Protein AF-A0A1V5VV85-F1 (afdb_monomer_lite)

pLDDT: mean 88.29, std 8.54, range [41.28, 98.31]

Structure (mmCIF, N/CA/C/O backbone):
data_AF-A0A1V5VV85-F1
#
_entry.id   AF-A0A1V5VV85-F1
#
loop_
_atom_site.group_PDB
_atom_site.id
_atom_site.type_symbol
_atom_site.label_atom_id
_atom_site.label_alt_id
_atom_site.label_comp_id
_atom_site.label_asym_id
_atom_site.label_entity_id
_atom_site.label_seq_id
_atom_site.pdbx_PDB_ins_code
_atom_site.Cartn_x
_atom_site.Cartn_y
_atom_site.Cartn_z
_atom_site.occupancy
_atom_site.B_iso_or_equiv
_atom_site.auth_seq_id
_atom_site.auth_comp_id
_atom_site.auth_asym_id
_atom_site.auth_atom_id
_atom_site.pdbx_PDB_model_num
ATOM 1 N N . MET A 1 1 ? 8.837 9.148 21.921 1.00 41.28 1 MET A N 1
ATOM 2 C CA . MET A 1 1 ? 9.766 8.138 21.360 1.00 41.28 1 MET A CA 1
ATOM 3 C C . MET A 1 1 ? 9.184 7.411 20.143 1.00 41.28 1 MET A C 1
ATOM 5 O O . MET A 1 1 ? 9.969 7.043 19.283 1.00 41.28 1 MET A O 1
ATOM 9 N N . GLU A 1 2 ? 7.859 7.228 20.025 1.00 45.25 2 GLU A N 1
ATOM 10 C CA . GLU A 1 2 ? 7.227 6.613 18.836 1.00 45.25 2 GLU A CA 1
ATOM 11 C C . GLU A 1 2 ? 7.147 7.551 17.614 1.00 45.25 2 GLU A C 1
ATOM 13 O O . GLU A 1 2 ? 7.493 7.106 16.524 1.00 45.25 2 GLU A O 1
ATOM 18 N N . ASN A 1 3 ? 6.856 8.851 17.789 1.00 48.62 3 ASN A N 1
ATOM 19 C CA . ASN A 1 3 ? 6.842 9.822 16.673 1.00 48.62 3 ASN A CA 1
ATOM 20 C C . ASN A 1 3 ? 8.185 9.912 15.922 1.00 48.62 3 ASN A C 1
ATOM 22 O O . ASN A 1 3 ? 8.204 9.897 14.701 1.00 48.62 3 ASN A O 1
ATOM 26 N N . ILE A 1 4 ? 9.317 9.852 16.638 1.00 53.12 4 ILE A N 1
ATOM 27 C CA . ILE A 1 4 ? 10.668 9.889 16.041 1.00 53.12 4 ILE A CA 1
ATOM 28 C C . ILE A 1 4 ? 10.897 8.718 15.064 1.00 53.12 4 ILE A C 1
ATOM 30 O O . ILE A 1 4 ? 11.650 8.845 14.105 1.00 53.12 4 ILE A O 1
ATOM 34 N N . LYS A 1 5 ? 10.258 7.559 15.282 1.00 59.97 5 LYS A N 1
ATOM 35 C CA . LYS A 1 5 ? 10.429 6.384 14.410 1.00 59.97 5 LYS A CA 1
ATOM 36 C C . LYS A 1 5 ? 9.619 6.489 13.113 1.00 59.97 5 LYS A C 1
ATOM 38 O O . LYS A 1 5 ? 10.062 5.970 12.093 1.00 59.97 5 LYS A O 1
ATOM 43 N N . LEU A 1 6 ? 8.461 7.150 13.147 1.00 64.56 6 LEU A N 1
ATOM 44 C CA . LEU A 1 6 ? 7.651 7.420 11.954 1.00 64.56 6 LEU A CA 1
ATOM 45 C C . LEU A 1 6 ? 8.351 8.404 11.015 1.00 64.56 6 LEU A C 1
ATOM 47 O O . LEU A 1 6 ? 8.398 8.154 9.811 1.00 64.56 6 LEU A O 1
ATOM 51 N N . ASP A 1 7 ? 8.945 9.456 11.581 1.00 74.06 7 ASP A N 1
ATOM 52 C CA . ASP A 1 7 ? 9.677 10.472 10.821 1.00 74.06 7 ASP A CA 1
ATOM 53 C C . ASP A 1 7 ? 10.847 9.843 10.048 1.00 74.06 7 ASP A C 1
ATOM 55 O O . ASP A 1 7 ? 11.009 10.084 8.853 1.00 74.06 7 ASP A O 1
ATOM 59 N N . ILE A 1 8 ? 11.589 8.932 10.691 1.00 82.00 8 ILE A N 1
ATOM 60 C CA . ILE A 1 8 ? 12.678 8.171 10.056 1.00 82.00 8 ILE A CA 1
ATOM 61 C C . ILE A 1 8 ? 12.155 7.294 8.911 1.00 82.00 8 ILE A C 1
ATOM 63 O O . ILE A 1 8 ? 12.770 7.233 7.846 1.00 82.00 8 ILE A O 1
ATOM 67 N N . LEU A 1 9 ? 11.029 6.596 9.100 1.00 83.50 9 LEU A N 1
ATOM 68 C CA . LEU A 1 9 ? 10.473 5.737 8.052 1.00 83.50 9 LEU A CA 1
ATOM 69 C C . LEU A 1 9 ? 10.053 6.555 6.824 1.00 83.50 9 LEU A C 1
ATOM 71 O O . LEU A 1 9 ? 10.303 6.142 5.690 1.00 83.50 9 LEU A O 1
ATOM 75 N N . GLN A 1 10 ? 9.435 7.714 7.050 1.00 82.69 10 GLN A N 1
ATOM 76 C CA . GLN A 1 10 ? 9.028 8.624 5.985 1.00 82.69 10 GLN A CA 1
ATOM 77 C C . GLN A 1 10 ? 10.238 9.239 5.273 1.00 82.69 10 GLN A C 1
ATOM 79 O O . GLN A 1 10 ? 10.248 9.311 4.044 1.00 82.69 10 GLN A O 1
ATOM 84 N N . GLU A 1 11 ? 11.282 9.614 6.012 1.00 86.94 11 GLU A N 1
ATOM 85 C CA . GLU A 1 11 ? 12.541 10.103 5.448 1.00 86.94 11 GLU A CA 1
ATOM 86 C C . GLU A 1 11 ? 13.210 9.048 4.555 1.00 86.94 11 GLU A C 1
ATOM 88 O O . GLU A 1 11 ? 13.583 9.342 3.417 1.00 86.94 11 GLU A O 1
ATOM 93 N N . LEU A 1 12 ? 13.314 7.802 5.030 1.00 89.44 12 LEU A N 1
ATOM 94 C CA . LEU A 1 12 ? 13.902 6.694 4.272 1.00 89.44 12 LEU A CA 1
ATOM 95 C C . LEU A 1 12 ? 13.115 6.379 2.997 1.00 89.44 12 LEU A C 1
ATOM 97 O O . LEU A 1 12 ? 13.710 6.080 1.960 1.00 89.44 12 LEU A O 1
ATOM 101 N N . GLU A 1 13 ? 11.788 6.460 3.060 1.00 86.25 13 GLU A N 1
ATOM 102 C CA . GLU A 1 13 ? 10.932 6.256 1.895 1.00 86.25 13 GLU A CA 1
ATOM 103 C C . GLU A 1 13 ? 11.079 7.384 0.871 1.00 86.25 13 GLU A C 1
ATOM 105 O O . GLU A 1 13 ? 11.288 7.120 -0.313 1.00 86.25 13 GLU A O 1
ATOM 110 N N . ASN A 1 14 ? 11.051 8.639 1.326 1.00 87.69 14 ASN A N 1
ATOM 111 C CA . ASN A 1 14 ? 11.263 9.801 0.466 1.00 87.69 14 ASN A CA 1
ATOM 112 C C . ASN A 1 14 ? 12.647 9.757 -0.186 1.00 87.69 14 ASN A C 1
ATOM 114 O O . ASN A 1 14 ? 12.778 10.016 -1.382 1.00 87.69 14 ASN A O 1
ATOM 118 N N . ARG A 1 15 ? 13.681 9.368 0.571 1.00 91.31 15 ARG A N 1
ATOM 119 C CA . ARG A 1 15 ? 15.024 9.140 0.033 1.00 91.31 15 ARG A CA 1
ATOM 120 C C . ARG A 1 15 ? 15.005 8.076 -1.060 1.00 91.31 15 ARG A C 1
ATOM 122 O O . ARG A 1 15 ? 15.546 8.316 -2.136 1.00 91.31 15 ARG A O 1
ATOM 129 N N . TYR A 1 16 ? 14.367 6.934 -0.809 1.00 90.56 16 TYR A N 1
ATOM 130 C CA . TYR A 1 16 ? 14.249 5.862 -1.795 1.00 90.56 16 TYR A CA 1
ATOM 131 C C . TYR A 1 16 ? 13.565 6.343 -3.087 1.00 90.56 16 TYR A C 1
ATOM 133 O O . TYR A 1 16 ? 14.095 6.119 -4.178 1.00 90.56 16 TYR A O 1
ATOM 141 N N . TYR A 1 17 ? 12.437 7.053 -2.985 1.00 86.81 17 TYR A N 1
ATOM 142 C CA . TYR A 1 17 ? 11.745 7.592 -4.159 1.00 86.81 17 TYR A CA 1
ATOM 143 C C . TYR A 1 17 ? 12.577 8.639 -4.904 1.00 86.81 17 TYR A C 1
ATOM 145 O O . TYR A 1 17 ? 12.656 8.590 -6.132 1.00 86.81 17 TYR A O 1
ATOM 153 N N . ASN A 1 18 ? 13.256 9.536 -4.187 1.00 87.81 18 ASN A N 1
ATOM 154 C CA . ASN A 1 18 ? 14.121 10.546 -4.795 1.00 87.81 18 ASN A CA 1
ATOM 155 C C . ASN A 1 18 ? 15.290 9.914 -5.559 1.00 87.81 18 ASN A C 1
ATOM 157 O O . ASN A 1 18 ? 15.567 10.314 -6.689 1.00 87.81 18 ASN A O 1
ATOM 161 N N . LEU A 1 19 ? 15.935 8.891 -4.991 1.00 89.88 19 LEU A N 1
ATOM 162 C CA . LEU A 1 19 ? 17.006 8.154 -5.667 1.00 89.88 19 LEU A CA 1
ATOM 163 C C . LEU A 1 19 ? 16.501 7.462 -6.935 1.00 89.88 19 LEU A C 1
ATOM 165 O O . LEU A 1 19 ? 17.128 7.575 -7.987 1.00 89.88 19 LEU A O 1
ATOM 169 N N . LYS A 1 20 ? 15.330 6.821 -6.870 1.00 88.19 20 LYS A N 1
ATOM 170 C CA . LYS A 1 20 ? 14.688 6.186 -8.029 1.00 88.19 20 LYS A CA 1
ATOM 171 C C . LYS A 1 20 ? 14.389 7.201 -9.140 1.00 88.19 20 LYS A C 1
ATOM 173 O O . LYS A 1 20 ? 14.664 6.943 -10.312 1.00 88.19 20 LYS A O 1
ATOM 178 N N . MET A 1 21 ? 13.879 8.379 -8.777 1.00 84.75 21 MET A N 1
ATOM 179 C CA . MET A 1 21 ? 13.595 9.455 -9.730 1.00 84.75 21 MET A CA 1
ATOM 180 C C . MET A 1 21 ? 14.864 10.065 -10.327 1.00 84.75 21 MET A C 1
ATOM 182 O O . MET A 1 21 ? 14.888 10.354 -11.524 1.00 84.75 21 MET A O 1
ATOM 186 N N . ASN A 1 22 ? 15.922 10.237 -9.534 1.00 86.50 22 ASN A N 1
ATOM 187 C CA . ASN A 1 22 ? 17.213 10.723 -10.019 1.00 86.50 22 ASN A CA 1
ATOM 188 C C . ASN A 1 22 ? 17.859 9.721 -10.978 1.00 86.50 22 ASN A C 1
ATOM 190 O O . ASN A 1 22 ? 18.284 10.109 -12.063 1.00 86.50 22 ASN A O 1
ATOM 194 N N . TYR A 1 23 ? 17.840 8.434 -10.635 1.00 87.31 23 TYR A N 1
ATOM 195 C CA . TYR A 1 23 ? 18.296 7.366 -11.519 1.00 87.31 23 TYR A CA 1
ATOM 196 C C . TYR A 1 23 ? 17.567 7.397 -12.863 1.00 87.31 23 TYR A C 1
ATOM 198 O O . TYR A 1 23 ? 18.196 7.390 -13.921 1.00 87.31 23 TYR A O 1
ATOM 206 N N . TYR A 1 24 ? 16.241 7.548 -12.846 1.00 82.81 24 TYR A N 1
ATOM 207 C CA . TYR A 1 24 ? 15.490 7.713 -14.084 1.00 82.81 24 TYR A CA 1
ATOM 208 C C . TYR A 1 24 ? 15.915 8.970 -14.873 1.00 82.81 24 TYR A C 1
ATOM 210 O O . TYR A 1 24 ? 16.168 8.912 -16.079 1.00 82.81 24 TYR A O 1
ATOM 218 N N . ARG A 1 25 ? 15.991 10.125 -14.204 1.00 81.50 25 ARG A N 1
ATOM 219 C CA . ARG A 1 25 ? 16.238 11.422 -14.853 1.00 81.50 25 ARG A CA 1
ATOM 220 C C . ARG A 1 25 ? 17.637 11.559 -15.439 1.00 81.50 25 ARG A C 1
ATOM 222 O O . ARG A 1 25 ? 17.757 12.184 -16.489 1.00 81.50 25 ARG A O 1
ATOM 229 N N . PHE A 1 26 ? 18.650 11.031 -14.759 1.00 83.81 26 PHE A N 1
ATOM 230 C CA . PHE A 1 26 ? 20.053 11.284 -15.086 1.00 83.81 26 PHE A CA 1
ATOM 231 C C . PHE A 1 26 ? 20.753 10.083 -15.715 1.00 83.81 26 PHE A C 1
ATOM 233 O O . PHE A 1 26 ? 21.619 10.278 -16.555 1.00 83.81 26 PHE A O 1
ATOM 240 N N . VAL A 1 27 ? 20.349 8.855 -15.378 1.00 83.44 27 VAL A N 1
ATOM 241 C CA . VAL A 1 27 ? 20.983 7.645 -15.921 1.00 83.44 27 VAL A CA 1
ATOM 242 C C . VAL A 1 27 ? 20.183 7.124 -17.111 1.00 83.44 27 VAL A C 1
ATOM 244 O O . VAL A 1 27 ? 20.648 7.129 -18.249 1.00 83.44 27 VAL A O 1
ATOM 247 N N . ILE A 1 28 ? 18.924 6.753 -16.875 1.00 83.19 28 ILE A N 1
ATOM 248 C CA . ILE A 1 28 ? 18.070 6.113 -17.885 1.00 83.19 28 ILE A CA 1
ATOM 249 C C . ILE A 1 28 ? 17.793 7.038 -19.075 1.00 83.19 28 ILE A C 1
ATOM 251 O O . ILE A 1 28 ? 17.868 6.599 -20.221 1.00 83.19 28 ILE A O 1
ATOM 255 N N . ARG A 1 29 ? 17.510 8.324 -18.838 1.00 80.12 29 ARG A N 1
ATOM 256 C CA . ARG A 1 29 ? 17.269 9.273 -19.939 1.00 80.12 29 ARG A CA 1
ATOM 257 C C . ARG A 1 29 ? 18.505 9.550 -20.790 1.00 80.12 29 ARG A C 1
ATOM 259 O O . ARG A 1 29 ? 18.352 9.815 -21.981 1.00 80.12 29 ARG A O 1
ATOM 266 N N . GLU A 1 30 ? 19.704 9.504 -20.219 1.00 82.31 30 GLU A N 1
ATOM 267 C CA . GLU A 1 30 ? 20.937 9.633 -21.002 1.00 82.31 30 GLU A CA 1
ATOM 268 C C . GLU A 1 30 ? 21.171 8.388 -21.864 1.00 82.31 30 GLU A C 1
ATOM 270 O O . GLU A 1 30 ? 21.486 8.506 -23.052 1.00 82.31 30 GLU A O 1
ATOM 275 N N . GLU A 1 31 ? 20.894 7.194 -21.331 1.00 80.81 31 GLU A N 1
ATOM 276 C CA . GLU A 1 31 ? 20.870 5.969 -22.138 1.00 80.81 31 GLU A CA 1
ATOM 277 C C . GLU A 1 31 ? 19.840 6.059 -23.274 1.00 80.81 31 GLU A C 1
ATOM 279 O O . GLU A 1 31 ? 20.162 5.741 -24.423 1.00 80.81 31 GLU A O 1
ATOM 284 N N . ASP A 1 32 ? 18.628 6.553 -22.990 1.00 81.25 32 ASP A N 1
ATOM 285 C CA . ASP A 1 32 ? 17.591 6.764 -24.005 1.00 81.25 32 ASP A CA 1
ATOM 286 C C . ASP A 1 32 ? 18.068 7.740 -25.084 1.00 81.25 32 ASP A C 1
ATOM 288 O O . ASP A 1 32 ? 17.921 7.455 -26.272 1.00 81.25 32 ASP A O 1
ATOM 292 N N . ARG A 1 33 ? 18.711 8.856 -24.711 1.00 82.56 33 ARG A N 1
ATOM 293 C CA . ARG A 1 33 ? 19.299 9.810 -25.668 1.00 82.56 33 ARG A CA 1
ATOM 294 C C . ARG A 1 33 ? 20.352 9.150 -26.551 1.00 82.56 33 ARG A C 1
ATOM 296 O O . ARG A 1 33 ? 20.316 9.331 -27.771 1.00 82.56 33 ARG A O 1
ATOM 303 N N . ALA A 1 34 ? 21.251 8.356 -25.976 1.00 83.12 34 ALA A N 1
ATOM 304 C CA . ALA A 1 34 ? 22.272 7.635 -26.732 1.00 83.12 34 ALA A CA 1
ATOM 305 C C . ALA A 1 34 ? 21.653 6.610 -27.701 1.00 83.12 34 ALA A C 1
ATOM 307 O O . ALA A 1 34 ? 22.112 6.463 -28.840 1.00 83.12 34 ALA A O 1
ATOM 308 N N . VAL A 1 35 ? 20.586 5.919 -27.287 1.00 82.06 35 VAL A N 1
ATOM 309 C CA . VAL A 1 35 ? 19.825 5.004 -28.152 1.00 82.06 35 VAL A CA 1
ATOM 310 C C . VAL A 1 35 ? 19.128 5.773 -29.272 1.00 82.06 35 VAL A C 1
ATOM 312 O O . VAL A 1 35 ? 19.263 5.387 -30.432 1.00 82.06 35 VAL A O 1
ATOM 315 N N . ILE A 1 36 ? 18.456 6.886 -28.969 1.00 81.69 36 ILE A N 1
ATOM 316 C CA . ILE A 1 36 ? 17.799 7.749 -29.963 1.00 81.69 36 ILE A CA 1
ATOM 317 C C . ILE A 1 36 ? 18.813 8.226 -31.005 1.00 81.69 36 ILE A C 1
ATOM 319 O O . ILE A 1 36 ? 18.558 8.099 -32.200 1.00 81.69 36 ILE A O 1
ATOM 323 N N . GLN A 1 37 ? 19.993 8.691 -30.587 1.00 84.12 37 GLN A N 1
ATOM 324 C CA . GLN A 1 37 ? 21.053 9.113 -31.508 1.00 84.12 37 GLN A CA 1
ATOM 325 C C . GLN A 1 37 ? 21.515 7.985 -32.440 1.00 84.12 37 GLN A C 1
ATOM 327 O O . GLN A 1 37 ? 21.840 8.243 -33.599 1.00 84.12 37 GLN A O 1
ATOM 332 N N . LYS A 1 38 ? 21.543 6.730 -31.970 1.00 83.00 38 LYS A N 1
ATOM 333 C CA . LYS A 1 38 ? 21.846 5.563 -32.817 1.00 83.00 38 LYS A CA 1
ATOM 334 C C . LYS A 1 38 ? 20.690 5.239 -33.766 1.00 83.00 38 LYS A C 1
ATOM 336 O O . LYS A 1 38 ? 20.933 4.950 -34.933 1.00 83.00 38 LYS A O 1
ATOM 341 N N . VAL A 1 39 ? 19.451 5.318 -33.286 1.00 82.12 39 VAL A N 1
ATOM 342 C CA . VAL A 1 39 ? 18.236 5.018 -34.058 1.00 82.12 39 VAL A CA 1
ATOM 343 C C . VAL A 1 39 ? 17.978 6.058 -35.155 1.00 82.12 39 VAL A C 1
ATOM 345 O O . VAL A 1 39 ? 17.580 5.688 -36.257 1.00 82.12 39 VAL A O 1
ATOM 348 N N . ILE A 1 40 ? 18.264 7.341 -34.907 1.00 82.25 40 ILE A N 1
ATOM 349 C CA . ILE A 1 40 ? 18.138 8.425 -35.899 1.00 82.25 40 ILE A CA 1
ATOM 350 C C . ILE A 1 40 ? 19.036 8.180 -37.120 1.00 82.25 40 ILE A C 1
ATOM 352 O O . ILE A 1 40 ? 18.648 8.518 -38.235 1.00 82.25 40 ILE A O 1
ATOM 356 N N . LYS A 1 41 ? 20.204 7.549 -36.935 1.00 83.06 41 LYS A N 1
ATOM 357 C CA . LYS A 1 41 ? 21.132 7.226 -38.035 1.00 83.06 41 LYS A CA 1
ATOM 358 C C . LYS A 1 41 ? 20.582 6.180 -39.008 1.00 83.06 41 LYS A C 1
ATOM 360 O O . LYS A 1 41 ? 21.095 6.072 -40.118 1.00 83.06 41 LYS A O 1
ATOM 365 N N . ILE A 1 42 ? 19.575 5.401 -38.608 1.00 82.06 42 ILE A N 1
ATOM 366 C CA . ILE A 1 42 ? 18.889 4.469 -39.504 1.00 82.06 42 ILE A CA 1
ATOM 367 C C . ILE A 1 42 ? 17.905 5.297 -40.350 1.00 82.06 42 ILE A C 1
ATOM 369 O O . ILE A 1 42 ? 17.016 5.937 -39.776 1.00 82.06 42 ILE A O 1
ATOM 373 N N . PRO A 1 43 ? 18.039 5.330 -41.688 1.00 81.25 43 PRO A N 1
ATOM 374 C CA . PRO A 1 43 ? 17.202 6.171 -42.538 1.00 81.25 43 PRO A CA 1
ATOM 375 C C . PRO A 1 43 ? 15.745 5.683 -42.565 1.00 81.25 43 PRO A C 1
ATOM 377 O O . PRO A 1 43 ? 15.457 4.517 -42.298 1.00 81.25 43 PRO A O 1
ATOM 380 N N . GLU A 1 44 ? 14.805 6.586 -42.858 1.00 76.88 44 GLU A N 1
ATOM 381 C CA . GLU A 1 44 ? 13.382 6.227 -43.018 1.00 76.88 44 GLU A CA 1
ATOM 382 C C . GLU A 1 44 ? 13.094 5.546 -44.357 1.00 76.88 44 GLU A C 1
ATOM 384 O O . GLU A 1 44 ? 12.249 4.657 -44.424 1.00 76.88 44 GLU A O 1
ATOM 389 N N . SER A 1 45 ? 13.852 5.916 -45.391 1.00 80.25 45 SER A N 1
ATOM 390 C CA . SER A 1 45 ? 13.880 5.250 -46.689 1.00 80.25 45 SER A CA 1
ATOM 391 C C . SER A 1 45 ? 15.317 4.889 -47.048 1.00 80.25 45 SER A C 1
ATOM 393 O O . SER A 1 45 ? 16.234 5.703 -46.923 1.00 80.25 45 SER A O 1
ATOM 395 N N . TRP A 1 46 ? 15.512 3.662 -47.521 1.00 85.38 46 TRP A N 1
ATOM 396 C CA . TRP A 1 46 ? 16.810 3.190 -47.998 1.00 85.38 46 TRP A CA 1
ATOM 397 C C . TRP A 1 46 ? 17.136 3.667 -49.418 1.00 85.38 46 TRP A C 1
ATOM 399 O O . TRP A 1 46 ? 18.274 3.510 -49.850 1.00 85.38 46 TRP A O 1
ATOM 409 N N . GLU A 1 47 ? 16.183 4.281 -50.127 1.00 78.38 47 GLU A N 1
ATOM 410 C CA . GLU A 1 47 ? 16.349 4.754 -51.512 1.00 78.38 47 GLU A CA 1
ATOM 411 C C . GLU A 1 47 ? 17.445 5.821 -51.647 1.00 78.38 47 GLU A C 1
ATOM 413 O O . GLU A 1 47 ? 18.128 5.892 -52.665 1.00 78.38 47 GLU A O 1
ATOM 418 N N . MET A 1 48 ? 17.654 6.626 -50.601 1.00 68.31 48 MET A N 1
ATOM 419 C CA . MET A 1 48 ? 18.679 7.677 -50.569 1.00 68.31 48 MET A CA 1
ATOM 420 C C . MET A 1 48 ? 19.970 7.254 -49.848 1.00 68.31 48 MET A C 1
ATOM 422 O O . MET A 1 48 ? 20.878 8.070 -49.680 1.00 68.31 48 MET A O 1
ATOM 426 N N . TYR A 1 49 ? 20.078 5.996 -49.408 1.00 75.94 49 TYR A N 1
ATOM 427 C CA . TYR A 1 49 ? 21.250 5.514 -48.679 1.00 75.94 49 TYR A CA 1
ATOM 428 C C . TYR A 1 49 ? 22.430 5.287 -49.633 1.00 75.94 49 TYR A C 1
ATOM 430 O O . TYR A 1 49 ? 22.490 4.288 -50.349 1.00 75.94 49 TYR A O 1
ATOM 438 N N . LYS A 1 50 ? 23.391 6.216 -49.627 1.00 66.62 50 LYS A N 1
ATOM 439 C CA . LYS A 1 50 ? 24.657 6.103 -50.363 1.00 66.62 50 LYS A CA 1
ATOM 440 C C . LYS A 1 50 ? 25.778 5.747 -49.388 1.00 66.62 50 LYS A C 1
ATOM 442 O O . LYS A 1 50 ? 26.144 6.561 -48.546 1.00 66.62 50 LYS A O 1
ATOM 447 N N . SER A 1 51 ? 26.299 4.527 -49.484 1.00 74.25 51 SER A N 1
ATOM 448 C CA . SER A 1 51 ? 27.448 4.054 -48.706 1.00 74.25 51 SER A CA 1
ATOM 449 C C . SER A 1 51 ? 28.382 3.247 -49.598 1.00 74.25 51 SER A C 1
ATOM 451 O O . SER A 1 51 ? 27.912 2.479 -50.436 1.00 74.25 51 SER A O 1
ATOM 453 N N . ASP A 1 52 ? 29.689 3.376 -49.363 1.00 68.06 52 ASP A N 1
ATOM 454 C CA . ASP A 1 52 ? 30.740 2.625 -50.063 1.00 68.06 52 ASP A CA 1
ATOM 455 C C . ASP A 1 52 ? 30.649 1.104 -49.833 1.00 68.06 52 ASP A C 1
ATOM 457 O O . ASP A 1 52 ? 31.253 0.322 -50.566 1.00 68.06 52 ASP A O 1
ATOM 461 N N . LYS A 1 53 ? 29.877 0.663 -48.827 1.00 76.19 53 LYS A N 1
ATOM 462 C CA . LYS A 1 53 ? 29.541 -0.746 -48.591 1.00 76.19 53 LYS A CA 1
ATOM 463 C C . LYS A 1 53 ? 28.021 -0.940 -48.648 1.00 76.19 53 LYS A C 1
ATOM 465 O O . LYS A 1 53 ? 27.333 -0.567 -47.695 1.00 76.19 53 LYS A O 1
ATOM 470 N N . PRO A 1 54 ? 27.473 -1.531 -49.725 1.00 73.88 54 PRO A N 1
ATOM 471 C CA . PRO A 1 54 ? 26.040 -1.774 -49.821 1.00 73.88 54 PRO A CA 1
ATOM 472 C C . PRO A 1 54 ? 25.591 -2.789 -48.760 1.00 73.88 54 PRO A C 1
ATOM 474 O O . PRO A 1 54 ? 26.174 -3.862 -48.610 1.00 73.88 54 PRO A O 1
ATOM 477 N N . LEU A 1 55 ? 24.544 -2.438 -48.011 1.00 83.12 55 LEU A N 1
ATOM 478 C CA . LEU A 1 55 ? 23.888 -3.334 -47.057 1.00 83.12 55 LEU A CA 1
ATOM 479 C C . LEU A 1 55 ? 22.935 -4.286 -47.794 1.00 83.12 55 LEU A C 1
ATOM 481 O O . LEU A 1 55 ? 22.273 -3.872 -48.748 1.00 83.12 55 LEU A O 1
ATOM 485 N N . SER A 1 56 ? 22.815 -5.529 -47.320 1.00 85.56 56 SER A N 1
ATOM 486 C CA . SER A 1 56 ? 21.808 -6.470 -47.826 1.00 85.56 56 SER A CA 1
ATOM 487 C C . SER A 1 56 ? 20.393 -6.053 -47.417 1.00 85.56 56 SER A C 1
ATOM 489 O O . SER A 1 56 ? 20.195 -5.379 -46.401 1.00 85.56 56 SER A O 1
ATOM 491 N N . ASP A 1 57 ? 19.388 -6.482 -48.180 1.00 83.50 57 ASP A N 1
ATOM 492 C CA . ASP A 1 57 ? 17.993 -6.123 -47.906 1.00 83.50 57 ASP A CA 1
ATOM 493 C C . ASP A 1 57 ? 17.474 -6.715 -46.587 1.00 83.50 57 ASP A C 1
ATOM 495 O O . ASP A 1 57 ? 16.692 -6.070 -45.891 1.00 83.50 57 ASP A O 1
ATOM 499 N N . GLU A 1 58 ? 17.991 -7.872 -46.161 1.00 86.31 58 GLU A N 1
ATOM 500 C CA . GLU A 1 58 ? 17.702 -8.439 -44.836 1.00 86.31 58 GLU A CA 1
ATOM 501 C C . GLU A 1 58 ? 18.204 -7.526 -43.702 1.00 86.31 58 GLU A C 1
ATOM 503 O O . GLU A 1 58 ? 17.502 -7.299 -42.713 1.00 86.31 58 GLU A O 1
ATOM 508 N N . VAL A 1 59 ? 19.408 -6.958 -43.846 1.00 84.81 59 VAL A N 1
ATOM 509 C CA . VAL A 1 59 ? 19.979 -6.035 -42.853 1.00 84.81 59 VAL A CA 1
ATOM 510 C C . VAL A 1 59 ? 19.195 -4.726 -42.823 1.00 84.81 59 VAL A C 1
ATOM 512 O O . VAL A 1 59 ? 18.878 -4.233 -41.740 1.00 84.81 59 VAL A O 1
ATOM 515 N N . LYS A 1 60 ? 18.824 -4.191 -43.992 1.00 85.06 60 LYS A N 1
ATOM 516 C CA . LYS A 1 60 ? 17.973 -2.997 -44.103 1.00 85.06 60 LYS A CA 1
ATOM 517 C C . LYS A 1 60 ? 16.624 -3.202 -43.416 1.00 85.06 60 LYS A C 1
ATOM 519 O O . LYS A 1 60 ? 16.233 -2.377 -42.592 1.00 85.06 60 LYS A O 1
ATOM 524 N N . TYR A 1 61 ? 15.957 -4.323 -43.698 1.00 85.75 61 TYR A N 1
ATOM 525 C CA . TYR A 1 61 ? 14.682 -4.691 -43.084 1.00 85.75 61 TYR A CA 1
ATOM 526 C C . TYR A 1 61 ? 14.799 -4.783 -41.554 1.00 85.75 61 TYR A C 1
ATOM 528 O O . TYR A 1 61 ? 14.056 -4.119 -40.830 1.00 85.75 61 TYR A O 1
ATOM 536 N N . ARG A 1 62 ? 15.804 -5.513 -41.045 1.00 85.06 62 ARG A N 1
ATOM 537 C CA . ARG A 1 62 ? 16.058 -5.644 -39.599 1.00 85.06 62 ARG A CA 1
ATOM 538 C C . ARG A 1 62 ? 16.325 -4.306 -38.912 1.00 85.06 62 ARG A C 1
ATOM 540 O O . ARG A 1 62 ? 15.825 -4.074 -37.813 1.00 85.06 62 ARG A O 1
ATOM 547 N N . LEU A 1 63 ? 17.114 -3.429 -39.531 1.00 85.06 63 LEU A N 1
ATOM 548 C CA . LEU A 1 63 ? 17.409 -2.102 -38.985 1.00 85.06 63 LEU A CA 1
ATOM 549 C C . LEU A 1 63 ? 16.160 -1.210 -38.965 1.00 85.06 63 LEU A C 1
ATOM 551 O O . LEU A 1 63 ? 15.917 -0.531 -37.966 1.00 85.06 63 LEU A O 1
ATOM 555 N N . SER A 1 64 ? 15.339 -1.242 -40.017 1.00 84.94 64 SER A N 1
ATOM 556 C CA . SER A 1 64 ? 14.058 -0.529 -40.051 1.00 84.94 64 SER A CA 1
ATOM 557 C C . SER A 1 64 ? 13.092 -1.023 -38.969 1.00 84.94 64 SER A C 1
ATOM 559 O O . SER A 1 64 ? 12.476 -0.201 -38.287 1.00 84.94 64 SER A O 1
ATOM 561 N N . ASP A 1 65 ? 13.003 -2.336 -38.750 1.00 83.44 65 ASP A N 1
ATOM 562 C CA . ASP A 1 65 ? 12.187 -2.919 -37.677 1.00 83.44 65 ASP A CA 1
ATOM 563 C C . ASP A 1 65 ? 12.703 -2.531 -36.285 1.00 83.44 65 ASP A C 1
ATOM 565 O O . ASP A 1 65 ? 11.919 -2.137 -35.416 1.00 83.44 65 ASP A O 1
ATOM 569 N N . LEU A 1 66 ? 14.024 -2.559 -36.076 1.00 83.12 66 LEU A N 1
ATOM 570 C CA . LEU A 1 66 ? 14.651 -2.091 -34.837 1.00 83.12 66 LEU A CA 1
ATOM 571 C C . LEU A 1 66 ? 14.342 -0.616 -34.567 1.00 83.12 66 LEU A C 1
ATOM 573 O O . LEU A 1 66 ? 13.985 -0.277 -33.437 1.00 83.12 66 LEU A O 1
ATOM 577 N N . LYS A 1 67 ? 14.436 0.248 -35.590 1.00 84.19 67 LYS A N 1
ATOM 578 C CA . LYS A 1 67 ? 14.079 1.669 -35.483 1.00 84.19 67 LYS A CA 1
ATOM 579 C C . LYS A 1 67 ? 12.619 1.830 -35.078 1.00 84.19 67 LYS A C 1
ATOM 581 O O . LYS A 1 67 ? 12.352 2.476 -34.070 1.00 84.19 67 LYS A O 1
ATOM 586 N N . LYS A 1 68 ? 11.689 1.193 -35.797 1.00 81.69 68 LYS A N 1
ATOM 587 C CA . LYS A 1 68 ? 10.251 1.254 -35.483 1.00 81.69 68 LYS A CA 1
ATOM 588 C C . LYS A 1 68 ? 9.973 0.820 -34.046 1.00 81.69 68 LYS A C 1
ATOM 590 O O . LYS A 1 68 ? 9.335 1.562 -33.304 1.00 81.69 68 LYS A O 1
ATOM 595 N N . LYS A 1 69 ? 10.502 -0.336 -33.632 1.00 80.69 69 LYS A N 1
ATOM 596 C CA . LYS A 1 69 ? 10.290 -0.880 -32.287 1.00 80.69 69 LYS A CA 1
ATOM 597 C C . LYS A 1 69 ? 10.863 0.032 -31.200 1.00 80.69 69 LYS A C 1
ATOM 599 O O . LYS A 1 69 ? 10.157 0.351 -30.250 1.00 80.69 69 LYS A O 1
ATOM 604 N N . LYS A 1 70 ? 12.114 0.484 -31.337 1.00 79.75 70 LYS A N 1
ATOM 605 C CA . LYS A 1 70 ? 12.770 1.326 -30.322 1.00 79.75 70 LYS A CA 1
ATOM 606 C C . LYS A 1 70 ? 12.192 2.730 -30.234 1.00 79.75 70 LYS A C 1
ATOM 608 O O . LYS A 1 70 ? 11.965 3.207 -29.127 1.00 79.75 70 LYS A O 1
ATOM 613 N N . SER A 1 71 ? 11.896 3.370 -31.362 1.00 78.19 71 SER A N 1
ATOM 614 C CA . SER A 1 71 ? 11.215 4.670 -31.362 1.00 78.19 71 SER A CA 1
ATOM 615 C C . SER A 1 71 ? 9.847 4.588 -30.689 1.00 78.19 71 SER A C 1
ATOM 617 O O . SER A 1 71 ? 9.456 5.495 -29.960 1.00 78.19 71 SER A O 1
ATOM 619 N N . TRP A 1 72 ? 9.134 3.486 -30.907 1.00 78.81 72 TRP A N 1
ATOM 620 C CA . TRP A 1 72 ? 7.834 3.252 -30.307 1.00 78.81 72 TRP A CA 1
ATOM 621 C C . TRP A 1 72 ? 7.910 2.987 -28.791 1.00 78.81 72 TRP A C 1
ATOM 623 O O . TRP A 1 72 ? 7.163 3.612 -28.039 1.00 78.81 72 TRP A O 1
ATOM 633 N N . GLU A 1 73 ? 8.849 2.149 -28.332 1.00 76.38 73 GLU A N 1
ATOM 634 C CA . GLU A 1 73 ? 9.095 1.897 -26.899 1.00 76.38 73 GLU A CA 1
ATOM 635 C C . GLU A 1 73 ? 9.368 3.203 -26.144 1.00 76.38 73 GLU A C 1
ATOM 637 O O . GLU A 1 73 ? 8.690 3.508 -25.166 1.00 76.38 73 GLU A O 1
ATOM 642 N N . ILE A 1 74 ? 10.300 4.013 -26.651 1.00 77.12 74 ILE A N 1
ATOM 643 C CA . ILE A 1 74 ? 10.703 5.279 -26.025 1.00 77.12 74 ILE A CA 1
ATOM 644 C C . ILE A 1 74 ? 9.546 6.284 -26.012 1.00 77.12 74 ILE A C 1
ATOM 646 O O . ILE A 1 74 ? 9.363 7.015 -25.034 1.00 77.12 74 ILE A O 1
ATOM 650 N N . LYS A 1 75 ? 8.739 6.325 -27.082 1.00 78.94 75 LYS A N 1
ATOM 651 C CA . LYS A 1 75 ? 7.549 7.182 -27.143 1.00 78.94 75 LYS A CA 1
ATOM 652 C C . LYS A 1 75 ? 6.540 6.790 -26.064 1.00 78.94 75 LYS A C 1
ATOM 654 O O . LYS A 1 75 ? 6.043 7.668 -25.366 1.00 78.94 75 LYS A O 1
ATOM 659 N N . LEU A 1 76 ? 6.255 5.498 -25.912 1.00 78.06 76 LEU A N 1
ATOM 660 C CA . LEU A 1 76 ? 5.336 5.019 -24.881 1.00 78.06 76 LEU A CA 1
ATOM 661 C C . LEU A 1 76 ? 5.852 5.259 -23.467 1.00 78.06 76 LEU A C 1
ATOM 663 O O . LEU A 1 76 ? 5.092 5.719 -22.618 1.00 78.06 76 LEU A O 1
ATOM 667 N N . GLU A 1 77 ? 7.127 4.964 -23.214 1.00 78.81 77 GLU A N 1
ATOM 668 C CA . GLU A 1 77 ? 7.753 5.272 -21.931 1.00 78.81 77 GLU A CA 1
ATOM 669 C C . GLU A 1 77 ? 7.617 6.765 -21.633 1.00 78.81 77 GLU A C 1
ATOM 671 O O . GLU A 1 77 ? 7.149 7.135 -20.565 1.00 78.81 77 GLU A O 1
ATOM 676 N N . SER A 1 78 ? 7.907 7.637 -22.599 1.00 78.31 78 SER A N 1
ATOM 677 C CA . SER A 1 78 ? 7.779 9.086 -22.408 1.00 78.31 78 SER A CA 1
ATOM 678 C C . SER A 1 78 ? 6.343 9.538 -22.110 1.00 78.31 78 SER A C 1
ATOM 680 O O . SER A 1 78 ? 6.159 10.481 -21.344 1.00 78.31 78 SER A O 1
ATOM 682 N N . LEU A 1 79 ? 5.339 8.878 -22.696 1.00 81.94 79 LEU A N 1
ATOM 683 C CA . LEU A 1 79 ? 3.925 9.217 -22.512 1.00 81.94 79 LEU A CA 1
ATOM 684 C C . LEU A 1 79 ? 3.371 8.741 -21.165 1.00 81.94 79 LEU A C 1
ATOM 686 O O . LEU A 1 79 ? 2.743 9.519 -20.453 1.00 81.94 79 LEU A O 1
ATOM 690 N N . TYR A 1 80 ? 3.604 7.477 -20.804 1.00 85.81 80 TYR A N 1
ATOM 691 C CA . TYR A 1 80 ? 2.905 6.854 -19.674 1.00 85.81 80 TYR A CA 1
ATOM 692 C C . TYR A 1 80 ? 3.766 6.674 -18.433 1.00 85.81 80 TYR A C 1
ATOM 694 O O . TYR A 1 80 ? 3.214 6.400 -17.367 1.00 85.81 80 TYR A O 1
ATOM 702 N N . LEU A 1 81 ? 5.089 6.827 -18.512 1.00 85.56 81 LEU A N 1
ATOM 703 C CA . LEU A 1 81 ? 5.956 6.548 -17.370 1.00 85.56 81 LEU A CA 1
ATOM 704 C C . LEU A 1 81 ? 5.539 7.309 -16.114 1.00 85.56 81 LEU A C 1
ATOM 706 O O . LEU A 1 81 ? 5.487 6.721 -15.033 1.00 85.56 81 LEU A O 1
ATOM 710 N N . PHE A 1 82 ? 5.279 8.609 -16.266 1.00 86.12 82 PHE A N 1
ATOM 711 C CA . PHE A 1 82 ? 4.884 9.452 -15.148 1.00 86.12 82 PHE A CA 1
ATOM 712 C C . PHE A 1 82 ? 3.605 8.903 -14.512 1.00 86.12 82 PHE A C 1
ATOM 714 O O . PHE A 1 82 ? 3.613 8.566 -13.335 1.00 86.12 82 PHE A O 1
ATOM 721 N N . SER A 1 83 ? 2.566 8.674 -15.322 1.00 89.88 83 SER A N 1
ATOM 722 C CA . SER A 1 83 ? 1.298 8.108 -14.854 1.00 89.88 83 SER A CA 1
ATOM 723 C C . SER A 1 83 ? 1.473 6.756 -14.147 1.00 89.88 83 SER A C 1
ATOM 725 O O . SER A 1 83 ? 0.957 6.566 -13.054 1.00 89.88 83 SER A O 1
ATOM 727 N N . ILE A 1 84 ? 2.268 5.835 -14.703 1.00 92.19 84 ILE A N 1
ATOM 728 C CA . ILE A 1 84 ? 2.491 4.496 -14.134 1.00 92.19 84 ILE A CA 1
ATOM 729 C C . ILE A 1 84 ? 3.240 4.575 -12.799 1.00 92.19 84 ILE A C 1
ATOM 731 O O . ILE A 1 84 ? 2.891 3.876 -11.847 1.00 92.19 84 ILE A O 1
ATOM 735 N N . THR A 1 85 ? 4.264 5.425 -12.729 1.00 90.00 85 THR A N 1
ATOM 736 C CA . THR A 1 85 ? 5.070 5.605 -11.515 1.00 90.00 85 THR A CA 1
ATOM 737 C C . THR A 1 85 ? 4.252 6.264 -10.410 1.00 90.00 85 THR A C 1
ATOM 739 O O . THR A 1 85 ? 4.309 5.819 -9.266 1.00 90.00 85 THR A O 1
ATOM 742 N N . GLU A 1 86 ? 3.446 7.269 -10.755 1.00 92.19 86 GLU A N 1
ATOM 743 C CA . GLU A 1 86 ? 2.533 7.919 -9.815 1.00 92.19 86 GLU A CA 1
ATOM 744 C C . GLU A 1 86 ? 1.481 6.940 -9.292 1.00 92.19 86 GLU A C 1
ATOM 746 O O . GLU A 1 86 ? 1.290 6.848 -8.081 1.00 92.19 86 GLU A O 1
ATOM 751 N N . ILE A 1 87 ? 0.871 6.122 -10.160 1.00 95.50 87 ILE A N 1
ATOM 752 C CA . ILE A 1 87 ? -0.066 5.085 -9.708 1.00 95.50 87 ILE A CA 1
ATOM 753 C C . ILE A 1 87 ? 0.626 4.116 -8.737 1.00 95.50 87 ILE A C 1
ATOM 755 O O . ILE A 1 87 ? 0.064 3.816 -7.685 1.00 95.50 87 ILE A O 1
ATOM 759 N N . GLU A 1 88 ? 1.840 3.634 -9.039 1.00 94.56 88 GLU A N 1
ATOM 760 C CA . GLU A 1 88 ? 2.597 2.767 -8.119 1.00 94.56 88 GLU A CA 1
ATOM 761 C C . GLU A 1 88 ? 2.778 3.436 -6.747 1.00 94.56 88 GLU A C 1
ATOM 763 O O . GLU A 1 88 ? 2.414 2.847 -5.727 1.00 94.56 88 GLU A O 1
ATOM 768 N N . ASN A 1 89 ? 3.301 4.663 -6.719 1.00 91.75 89 ASN A N 1
ATOM 769 C CA . ASN A 1 89 ? 3.632 5.381 -5.485 1.00 91.75 89 ASN A CA 1
ATOM 770 C C . ASN A 1 89 ? 2.386 5.706 -4.648 1.00 91.75 89 ASN A C 1
ATOM 772 O O . ASN A 1 89 ? 2.378 5.506 -3.426 1.00 91.75 89 ASN A O 1
ATOM 776 N N . VAL A 1 90 ? 1.311 6.163 -5.297 1.00 94.88 90 VAL A N 1
ATOM 777 C CA . VAL A 1 90 ? 0.039 6.446 -4.627 1.00 94.88 90 VAL A CA 1
ATOM 778 C C . VAL A 1 90 ? -0.574 5.167 -4.087 1.00 94.88 90 VAL A C 1
ATOM 780 O O . VAL A 1 90 ? -1.018 5.154 -2.944 1.00 94.88 90 VAL A O 1
ATOM 783 N N . MET A 1 91 ? -0.528 4.056 -4.822 1.00 96.50 91 MET A N 1
ATOM 784 C CA . MET A 1 91 ? -1.051 2.792 -4.307 1.00 96.50 91 MET A CA 1
ATOM 785 C C . MET A 1 91 ? -0.264 2.276 -3.102 1.00 96.50 91 MET A C 1
ATOM 787 O O . MET A 1 91 ? -0.877 1.810 -2.142 1.00 96.50 91 MET A O 1
ATOM 791 N N . ILE A 1 92 ? 1.067 2.407 -3.088 1.00 94.56 92 ILE A N 1
ATOM 792 C CA . ILE A 1 92 ? 1.864 2.106 -1.887 1.00 94.56 92 ILE A CA 1
ATOM 793 C C . ILE A 1 92 ? 1.427 2.987 -0.711 1.00 94.56 92 ILE A C 1
ATOM 795 O O . ILE A 1 92 ? 1.184 2.470 0.381 1.00 94.56 92 ILE A O 1
ATOM 799 N N . SER A 1 93 ? 1.230 4.285 -0.942 1.00 93.00 93 SER A N 1
ATOM 800 C CA . SER A 1 93 ? 0.754 5.225 0.081 1.00 93.00 93 SER A CA 1
ATOM 801 C C . SER A 1 93 ? -0.663 4.905 0.573 1.00 93.00 93 SER A C 1
ATOM 803 O O . SER A 1 93 ? -0.933 5.000 1.773 1.00 93.00 93 SER A O 1
ATOM 805 N N . VAL A 1 94 ? -1.544 4.436 -0.316 1.00 95.25 94 VAL A N 1
ATOM 806 C CA . VAL A 1 94 ? -2.880 3.930 0.023 1.00 95.25 94 VAL A CA 1
ATOM 807 C C . VAL A 1 94 ? -2.770 2.698 0.911 1.00 95.25 94 VAL A C 1
ATOM 809 O O . VAL A 1 94 ? -3.415 2.655 1.954 1.00 95.25 94 VAL A O 1
ATOM 812 N N . PHE A 1 95 ? -1.930 1.713 0.584 1.00 95.94 95 PHE A N 1
ATOM 813 C CA . PHE A 1 95 ? -1.740 0.549 1.458 1.00 95.94 95 PHE A CA 1
ATOM 814 C C . PHE A 1 95 ? -1.147 0.938 2.819 1.00 95.94 95 PHE A C 1
ATOM 816 O O . PHE A 1 95 ? -1.549 0.380 3.836 1.00 95.94 95 PHE A O 1
ATOM 823 N N . LEU A 1 96 ? -0.265 1.939 2.861 1.00 92.38 96 LEU A N 1
ATOM 824 C CA . LEU A 1 96 ? 0.269 2.514 4.101 1.00 92.38 96 LEU A CA 1
ATOM 825 C C . LEU A 1 96 ? -0.752 3.370 4.880 1.00 92.38 96 LEU A C 1
ATOM 827 O O . LEU A 1 96 ? -0.490 3.705 6.032 1.00 92.38 96 LEU A O 1
ATOM 831 N N . GLN A 1 97 ? -1.900 3.713 4.282 1.00 91.94 97 GLN A N 1
ATOM 832 C CA . GLN A 1 97 ? -2.920 4.619 4.835 1.00 91.94 97 GLN A CA 1
ATOM 833 C C . GLN A 1 97 ? -2.386 6.023 5.163 1.00 91.94 97 GLN A C 1
ATOM 835 O O . GLN A 1 97 ? -2.748 6.633 6.173 1.00 91.94 97 GLN A O 1
ATOM 840 N N . ARG A 1 98 ? -1.515 6.550 4.297 1.00 87.81 98 ARG A N 1
ATOM 841 C CA . ARG A 1 98 ? -0.969 7.904 4.443 1.00 87.81 98 ARG A CA 1
ATOM 842 C C . ARG A 1 98 ? -1.984 8.973 4.070 1.00 87.81 98 ARG A C 1
ATOM 844 O O . ARG A 1 98 ? -2.816 8.774 3.191 1.00 87.81 98 ARG A O 1
ATOM 851 N N . LYS A 1 99 ? -1.861 10.131 4.719 1.00 87.44 99 LYS A N 1
ATOM 852 C CA . LYS A 1 99 ? -2.568 11.345 4.314 1.00 87.44 99 LYS A CA 1
ATOM 853 C C . LYS A 1 99 ? -1.903 11.909 3.057 1.00 87.44 99 LYS A C 1
ATOM 855 O O . LYS A 1 99 ? -0.687 12.070 3.018 1.00 87.44 99 LYS A O 1
ATOM 860 N N . MET A 1 100 ? -2.711 12.170 2.040 1.00 89.38 100 MET A N 1
ATOM 861 C CA . MET A 1 100 ? -2.318 12.673 0.722 1.00 89.38 100 MET A CA 1
ATOM 862 C C . MET A 1 100 ? -3.283 13.775 0.293 1.00 89.38 100 MET A C 1
ATOM 864 O O . MET A 1 100 ? -4.442 13.759 0.725 1.00 89.38 100 MET A O 1
ATOM 868 N N . ASP A 1 101 ? -2.833 14.695 -0.567 1.00 91.56 101 ASP A N 1
ATOM 869 C CA . ASP A 1 101 ? -3.729 15.679 -1.177 1.00 91.56 101 ASP A CA 1
ATOM 870 C C . ASP A 1 101 ? -4.795 14.945 -2.006 1.00 91.56 101 ASP A C 1
ATOM 872 O O . ASP A 1 101 ? -4.509 14.019 -2.770 1.00 91.56 101 ASP A O 1
ATOM 876 N N . VAL A 1 102 ? -6.051 15.351 -1.837 1.00 92.19 102 VAL A N 1
ATOM 877 C CA . VAL A 1 102 ? -7.186 14.797 -2.579 1.00 92.19 102 VAL A CA 1
ATOM 878 C C . VAL A 1 102 ? -6.996 15.007 -4.081 1.00 92.19 102 VAL A C 1
ATOM 880 O O . VAL A 1 102 ? -7.352 14.117 -4.851 1.00 92.19 102 VAL A O 1
ATOM 883 N N . LYS A 1 103 ? -6.360 16.114 -4.491 1.00 93.56 103 LYS A N 1
ATOM 884 C CA . LYS A 1 103 ? -6.051 16.398 -5.900 1.00 93.56 103 LYS A CA 1
ATOM 885 C C . LYS A 1 103 ? -5.110 15.365 -6.511 1.00 93.56 103 LYS A C 1
ATOM 887 O O . LYS A 1 103 ? -5.349 14.929 -7.633 1.00 93.56 103 LYS A O 1
ATOM 892 N N . ASP A 1 104 ? -4.090 14.938 -5.769 1.00 92.81 104 ASP A N 1
ATOM 893 C CA . ASP A 1 104 ? -3.157 13.903 -6.231 1.00 92.81 104 ASP A CA 1
ATOM 894 C C . ASP A 1 104 ? -3.880 12.559 -6.378 1.00 92.81 104 ASP A C 1
ATOM 896 O O . ASP A 1 104 ? -3.690 11.829 -7.352 1.00 92.81 104 ASP A O 1
ATOM 900 N N . LEU A 1 105 ? -4.777 12.251 -5.435 1.00 95.75 105 LEU A N 1
ATOM 901 C CA . LEU A 1 105 ? -5.604 11.050 -5.497 1.00 95.75 105 LEU A CA 1
ATOM 902 C C . LEU A 1 105 ? -6.592 11.074 -6.676 1.00 95.75 105 LEU A C 1
ATOM 904 O O . LEU A 1 105 ? -6.829 10.029 -7.277 1.00 95.75 105 LEU A O 1
ATOM 908 N N . ASP A 1 106 ? -7.195 12.223 -6.992 1.00 96.12 106 ASP A N 1
ATOM 909 C CA . ASP A 1 106 ? -8.069 12.394 -8.164 1.00 96.12 106 ASP A CA 1
ATOM 910 C C . ASP A 1 106 ? -7.282 12.250 -9.474 1.00 96.12 106 ASP A C 1
ATOM 912 O O . ASP A 1 106 ? -7.683 11.478 -10.343 1.00 96.12 106 ASP A O 1
ATOM 916 N N . ALA A 1 107 ? -6.107 12.879 -9.573 1.00 95.62 107 ALA A N 1
ATOM 917 C CA . ALA A 1 107 ? -5.240 12.755 -10.744 1.00 95.62 107 ALA A CA 1
ATOM 918 C C . ALA A 1 107 ? -4.840 11.294 -11.015 1.00 95.62 107 ALA A C 1
ATOM 920 O O . ALA A 1 107 ? -4.849 10.838 -12.158 1.00 95.62 107 ALA A O 1
ATOM 921 N N . VAL A 1 108 ? -4.541 10.522 -9.966 1.00 96.94 108 VAL A N 1
ATOM 922 C CA . VAL A 1 108 ? -4.237 9.093 -10.115 1.00 96.94 108 VAL A CA 1
ATOM 923 C C . VAL A 1 108 ? -5.450 8.279 -10.555 1.00 96.94 108 VAL A C 1
ATOM 925 O O . VAL A 1 108 ? -5.287 7.345 -11.339 1.00 96.94 108 VAL A O 1
ATOM 928 N N . VAL A 1 109 ? -6.664 8.627 -10.123 1.00 97.50 109 VAL A N 1
ATOM 929 C CA . VAL A 1 109 ? -7.883 7.988 -10.648 1.00 97.50 109 VAL A CA 1
ATOM 930 C C . VAL A 1 109 ? -8.010 8.231 -12.155 1.00 97.50 109 VAL A C 1
ATOM 932 O O . VAL A 1 109 ? -8.282 7.284 -12.895 1.00 97.50 109 VAL A O 1
ATOM 935 N N . ASP A 1 110 ? -7.729 9.446 -12.628 1.00 96.38 110 ASP A N 1
ATOM 936 C CA . ASP A 1 110 ? -7.738 9.771 -14.060 1.00 96.38 110 ASP A CA 1
ATOM 937 C C . ASP A 1 110 ? -6.652 9.013 -14.837 1.00 96.38 110 ASP A C 1
ATOM 939 O O . ASP A 1 110 ? -6.910 8.483 -15.924 1.00 96.38 110 ASP A O 1
ATOM 943 N N . TYR A 1 111 ? -5.454 8.870 -14.263 1.00 95.19 111 TYR A N 1
ATOM 944 C CA . TYR A 1 111 ? -4.390 8.047 -14.845 1.00 95.19 111 TYR A CA 1
ATOM 945 C C . TYR A 1 111 ? -4.786 6.573 -14.940 1.00 95.19 111 TYR A C 1
ATOM 947 O O . TYR A 1 111 ? -4.563 5.944 -15.976 1.00 95.19 111 TYR A O 1
ATOM 955 N N . ILE A 1 112 ? -5.416 6.017 -13.901 1.00 96.00 112 ILE A N 1
ATOM 956 C CA . ILE A 1 112 ? -5.910 4.637 -13.927 1.00 96.00 112 ILE A CA 1
ATOM 957 C C . ILE A 1 112 ? -6.980 4.476 -15.014 1.00 96.00 112 ILE A C 1
ATOM 959 O O . ILE A 1 112 ? -6.908 3.527 -15.796 1.00 96.00 112 ILE A O 1
ATOM 963 N N . ASN A 1 113 ? -7.940 5.400 -15.101 1.00 94.62 113 ASN A N 1
ATOM 964 C CA . ASN A 1 113 ? -8.973 5.377 -16.138 1.00 94.62 113 ASN A CA 1
ATOM 965 C C . ASN A 1 113 ? -8.366 5.446 -17.543 1.00 94.62 113 ASN A C 1
ATOM 967 O O . ASN A 1 113 ? -8.764 4.680 -18.418 1.00 94.62 113 ASN A O 1
ATOM 971 N N . THR A 1 114 ? -7.351 6.289 -17.736 1.00 90.44 114 THR A N 1
ATOM 972 C CA . THR A 1 114 ? -6.602 6.367 -18.996 1.00 90.44 114 THR A CA 1
ATOM 973 C C . THR A 1 114 ? -5.975 5.014 -19.336 1.00 90.44 114 THR A C 1
ATOM 975 O O . THR A 1 114 ? -6.190 4.502 -20.429 1.00 90.44 114 THR A O 1
ATOM 978 N N . LEU A 1 115 ? -5.287 4.362 -18.390 1.00 89.62 115 LEU A N 1
ATOM 979 C CA . LEU A 1 115 ? -4.706 3.034 -18.627 1.00 89.62 115 LEU A CA 1
ATOM 980 C C . LEU A 1 115 ? -5.756 1.943 -18.897 1.00 89.62 115 LEU A C 1
ATOM 982 O O . LEU A 1 115 ? -5.464 0.982 -19.610 1.00 89.62 115 LEU A O 1
ATOM 986 N N . ILE A 1 116 ? -6.963 2.059 -18.333 1.00 90.75 116 ILE A N 1
ATOM 987 C CA . ILE A 1 116 ? -8.083 1.156 -18.639 1.00 90.75 116 ILE A CA 1
ATOM 988 C C . ILE A 1 116 ? -8.556 1.350 -20.087 1.00 90.75 116 ILE A C 1
ATOM 990 O O . ILE A 1 116 ? -8.798 0.356 -20.766 1.00 90.75 116 ILE A O 1
ATOM 994 N N . L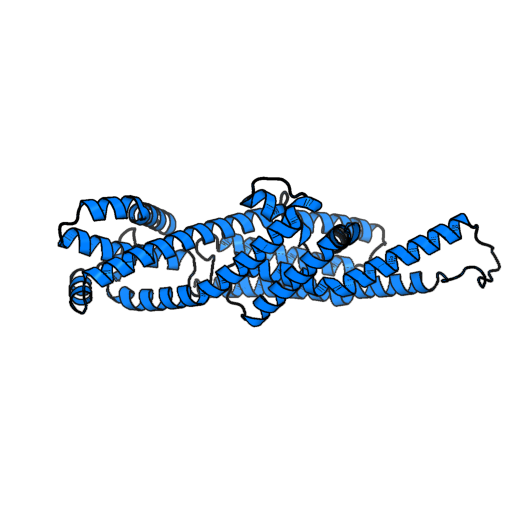EU A 1 117 ? -8.671 2.590 -20.565 1.00 87.56 117 LEU A N 1
ATOM 995 C CA . LEU A 1 117 ? -9.071 2.872 -21.948 1.00 87.56 117 LEU A CA 1
ATOM 996 C C . LEU A 1 117 ? -8.015 2.372 -22.943 1.00 87.56 117 LEU A C 1
ATOM 998 O O . LEU A 1 117 ? -8.341 1.641 -23.870 1.00 87.56 117 LEU A O 1
ATOM 1002 N N . GLU A 1 118 ? -6.737 2.637 -22.670 1.00 81.00 118 GLU A N 1
ATOM 1003 C CA . GLU A 1 118 ? -5.612 2.144 -23.482 1.00 81.00 118 GLU A CA 1
ATOM 1004 C C . GLU A 1 118 ? -5.529 0.607 -23.515 1.00 81.00 118 GLU A C 1
ATOM 1006 O O . GLU A 1 118 ? -5.074 0.008 -24.490 1.00 81.00 118 GLU A O 1
ATOM 1011 N N . LYS A 1 119 ? -5.976 -0.068 -22.444 1.00 79.00 119 LYS A N 1
ATOM 1012 C CA . LYS A 1 119 ? -6.141 -1.528 -22.424 1.00 79.00 119 LYS A CA 1
ATOM 1013 C C . LYS A 1 119 ? -7.217 -1.952 -23.433 1.00 79.00 119 LYS A C 1
ATOM 1015 O O . LYS A 1 119 ? -7.041 -2.945 -24.128 1.00 79.00 119 LYS A O 1
ATOM 1020 N N . ASP A 1 120 ? -8.321 -1.239 -23.553 1.00 76.25 120 ASP A N 1
ATOM 1021 C CA . ASP A 1 120 ? -9.400 -1.668 -24.445 1.00 76.25 120 ASP A CA 1
ATOM 1022 C C . ASP A 1 120 ? -9.038 -1.487 -25.952 1.00 76.25 120 ASP A C 1
ATOM 1024 O O . ASP A 1 120 ? -9.533 -2.251 -26.781 1.00 76.25 120 ASP A O 1
ATOM 1028 N N . ASP A 1 121 ? -8.063 -0.625 -26.294 1.00 69.69 121 ASP A N 1
ATOM 1029 C CA . ASP A 1 121 ? -7.666 -0.251 -27.674 1.00 69.69 121 ASP A CA 1
ATOM 1030 C C . ASP A 1 121 ? -6.499 -1.062 -28.328 1.00 69.69 121 ASP A C 1
ATOM 1032 O O . ASP A 1 121 ? -5.934 -0.636 -29.335 1.00 69.69 121 ASP A O 1
ATOM 1036 N N . ASN A 1 122 ? -6.185 -2.281 -27.846 1.00 57.72 122 ASN A N 1
ATOM 1037 C CA . ASN A 1 122 ? -5.144 -3.253 -28.305 1.00 57.72 122 ASN A CA 1
ATOM 1038 C C . ASN A 1 122 ? -3.705 -3.156 -27.727 1.00 57.72 122 ASN A C 1
ATOM 1040 O O . ASN A 1 122 ? -2.960 -2.193 -27.853 1.00 57.72 122 ASN A O 1
ATOM 1044 N N . LEU A 1 123 ? -3.213 -4.302 -27.232 1.00 55.41 123 LEU A N 1
ATOM 1045 C CA . LEU A 1 123 ? -2.673 -4.400 -25.871 1.00 55.41 123 LEU A CA 1
ATOM 1046 C C . LEU A 1 123 ? -1.356 -5.140 -25.643 1.00 55.41 123 LEU A C 1
ATOM 1048 O O . LEU A 1 123 ? -0.916 -5.317 -24.502 1.00 55.41 123 LEU A O 1
ATOM 1052 N N . ILE A 1 124 ? -0.689 -5.587 -26.697 1.00 58.53 124 ILE A N 1
ATOM 1053 C CA . ILE A 1 124 ? 0.650 -6.183 -26.541 1.00 58.53 124 ILE A CA 1
ATOM 1054 C C . ILE A 1 124 ? 1.621 -5.155 -25.919 1.00 58.53 124 ILE A C 1
ATOM 1056 O O . ILE A 1 124 ? 2.605 -5.488 -25.258 1.00 58.53 124 ILE A O 1
ATOM 1060 N N . ASN A 1 125 ? 1.253 -3.888 -26.039 1.00 74.19 125 ASN A N 1
ATOM 1061 C CA . ASN A 1 125 ? 2.078 -2.736 -25.813 1.00 74.19 125 ASN A CA 1
ATOM 1062 C C . ASN A 1 125 ? 2.175 -2.290 -24.351 1.00 74.19 125 ASN A C 1
ATOM 1064 O O . ASN A 1 125 ? 3.279 -2.057 -23.862 1.00 74.19 125 ASN A O 1
ATOM 1068 N N . LEU A 1 126 ? 1.053 -2.238 -23.623 1.00 83.62 126 LEU A N 1
ATOM 1069 C CA . LEU A 1 126 ? 1.052 -1.805 -22.222 1.00 83.62 126 LEU A CA 1
ATOM 1070 C C . LEU A 1 126 ? 1.721 -2.842 -21.311 1.00 83.62 126 LEU A C 1
ATOM 1072 O O . LEU A 1 126 ? 2.538 -2.487 -20.467 1.00 83.62 126 LEU A O 1
ATOM 1076 N N . LYS A 1 127 ? 1.452 -4.139 -21.520 1.00 87.62 127 LYS A N 1
ATOM 1077 C CA . LYS A 1 127 ? 2.138 -5.221 -20.789 1.00 87.62 127 LYS A CA 1
ATOM 1078 C C . LYS A 1 127 ? 3.649 -5.128 -20.964 1.00 87.62 127 LYS A C 1
ATOM 1080 O O . LYS A 1 127 ? 4.403 -5.212 -19.996 1.00 87.62 127 LYS A O 1
ATOM 1085 N N . TYR A 1 128 ? 4.077 -4.964 -22.216 1.00 85.19 128 TYR A N 1
ATOM 1086 C CA . TYR A 1 128 ? 5.482 -4.854 -22.567 1.00 85.19 128 TYR A CA 1
ATOM 1087 C C . TYR A 1 128 ? 6.115 -3.605 -21.954 1.00 85.19 128 TYR A C 1
ATOM 1089 O O . TYR A 1 128 ? 7.213 -3.699 -21.406 1.00 85.19 128 TYR A O 1
ATOM 1097 N N . LEU A 1 129 ? 5.412 -2.470 -21.976 1.00 86.44 129 LEU A N 1
ATOM 1098 C CA . LEU A 1 129 ? 5.845 -1.246 -21.314 1.00 86.44 129 LEU A CA 1
ATOM 1099 C C . LEU A 1 129 ? 6.076 -1.482 -19.819 1.00 86.44 129 LEU A C 1
ATOM 1101 O O . LEU A 1 129 ? 7.180 -1.250 -19.340 1.00 86.44 129 LEU A O 1
ATOM 1105 N N . LEU A 1 130 ? 5.088 -2.017 -19.094 1.00 90.69 130 LEU A N 1
ATOM 1106 C CA . LEU A 1 130 ? 5.214 -2.257 -17.653 1.00 90.69 130 LEU A CA 1
ATOM 1107 C C . LEU A 1 130 ? 6.385 -3.196 -17.314 1.00 90.69 130 LEU A C 1
ATOM 1109 O O . LEU A 1 130 ? 7.132 -2.947 -16.370 1.00 90.69 130 LEU A O 1
ATOM 1113 N N . LEU A 1 131 ? 6.583 -4.254 -18.106 1.00 89.62 131 LEU A N 1
ATOM 1114 C CA . LEU A 1 131 ? 7.720 -5.167 -17.950 1.00 89.62 131 LEU A CA 1
ATOM 1115 C C . LEU A 1 131 ? 9.061 -4.500 -18.278 1.00 89.62 131 LEU A C 1
ATOM 1117 O O . LEU A 1 131 ? 10.072 -4.818 -17.653 1.00 89.62 131 LEU A O 1
ATOM 1121 N N . THR A 1 132 ? 9.085 -3.593 -19.254 1.00 85.94 132 THR A N 1
ATOM 1122 C CA . THR A 1 132 ? 10.288 -2.845 -19.639 1.00 85.94 132 THR A CA 1
ATOM 1123 C C . THR A 1 132 ? 10.673 -1.861 -18.543 1.00 85.94 132 THR A C 1
ATOM 1125 O O . THR A 1 132 ? 11.819 -1.880 -18.096 1.00 85.94 132 THR A O 1
ATOM 1128 N N . LEU A 1 133 ? 9.707 -1.102 -18.019 1.00 88.44 133 LEU A N 1
ATOM 1129 C CA . LEU A 1 133 ? 9.910 -0.214 -16.875 1.00 88.44 133 LEU A CA 1
ATOM 1130 C C . LEU A 1 133 ? 10.447 -0.970 -15.658 1.00 88.44 133 LEU A C 1
ATOM 1132 O O . LEU A 1 133 ? 11.350 -0.476 -14.985 1.00 88.44 133 LEU A O 1
ATOM 1136 N N . ALA A 1 134 ? 9.956 -2.185 -15.409 1.00 88.44 134 ALA A N 1
ATOM 1137 C CA . ALA A 1 134 ? 10.427 -2.996 -14.294 1.00 88.44 134 ALA A CA 1
ATOM 1138 C C . ALA A 1 134 ? 11.847 -3.540 -14.508 1.00 88.44 134 ALA A C 1
ATOM 1140 O O . ALA A 1 134 ? 12.672 -3.481 -13.599 1.00 88.44 134 ALA A O 1
ATOM 1141 N N . LYS A 1 135 ? 12.178 -4.002 -15.723 1.00 83.50 135 LYS A N 1
ATOM 1142 C CA . LYS A 1 135 ? 13.548 -4.425 -16.079 1.00 83.50 135 LYS A CA 1
ATOM 1143 C C . LYS A 1 135 ? 14.570 -3.297 -15.962 1.00 83.50 135 LYS A C 1
ATOM 1145 O O . LYS A 1 135 ? 15.735 -3.568 -15.695 1.00 83.50 135 LYS A O 1
ATOM 1150 N N . ARG A 1 136 ? 14.135 -2.059 -16.196 1.00 80.31 136 ARG A N 1
ATOM 1151 C CA . ARG A 1 136 ? 14.947 -0.843 -16.071 1.00 80.31 136 ARG A CA 1
ATOM 1152 C C . ARG A 1 136 ? 14.879 -0.227 -14.671 1.00 80.31 136 ARG A C 1
ATOM 1154 O O . ARG A 1 136 ? 15.376 0.873 -14.481 1.00 80.31 136 ARG A O 1
ATOM 1161 N N . SER A 1 137 ? 14.224 -0.890 -13.714 1.00 81.00 137 SER A N 1
ATOM 1162 C CA . SER A 1 137 ? 14.056 -0.416 -12.332 1.00 81.00 137 SER A CA 1
ATOM 1163 C C . SER A 1 137 ? 13.356 0.934 -12.179 1.00 81.00 137 SER A C 1
ATOM 1165 O O . SER A 1 137 ? 13.485 1.598 -11.151 1.00 81.00 137 SER A O 1
ATOM 1167 N N . ILE A 1 138 ? 12.575 1.335 -13.180 1.00 84.62 138 ILE A N 1
ATOM 1168 C CA . ILE A 1 138 ? 11.857 2.607 -13.176 1.00 84.62 138 ILE A CA 1
ATOM 1169 C C . ILE A 1 138 ? 10.506 2.459 -12.470 1.00 84.62 138 ILE A C 1
ATOM 1171 O O . ILE A 1 138 ? 10.106 3.325 -11.699 1.00 84.62 138 ILE A O 1
ATOM 1175 N N . SER A 1 139 ? 9.802 1.344 -12.675 1.00 89.44 139 SER A N 1
ATOM 1176 C CA . SER A 1 139 ? 8.540 1.064 -11.985 1.00 89.44 139 SER A CA 1
ATOM 1177 C C . SER A 1 139 ? 8.338 -0.429 -11.760 1.00 89.44 139 SER A C 1
ATOM 1179 O O . SER A 1 139 ? 8.484 -1.226 -12.679 1.00 89.44 139 SER A O 1
ATOM 1181 N N . ASP A 1 140 ? 7.956 -0.798 -10.538 1.00 91.88 140 ASP A N 1
ATOM 1182 C CA . ASP A 1 140 ? 7.567 -2.160 -10.168 1.00 91.88 140 ASP A CA 1
ATOM 1183 C C . ASP A 1 140 ? 6.055 -2.388 -10.324 1.00 91.88 140 ASP A C 1
ATOM 1185 O O . ASP A 1 140 ? 5.540 -3.407 -9.862 1.00 91.88 140 ASP A O 1
ATOM 1189 N N . PHE A 1 141 ? 5.317 -1.471 -10.962 1.00 94.88 141 PHE A N 1
ATOM 1190 C CA . PHE A 1 141 ? 3.855 -1.510 -10.994 1.00 94.88 141 PHE A CA 1
ATOM 1191 C C . PHE A 1 141 ? 3.302 -2.858 -11.473 1.00 94.88 141 PHE A C 1
ATOM 1193 O O . PHE A 1 141 ? 2.414 -3.413 -10.834 1.00 94.88 141 PHE A O 1
ATOM 1200 N N . TYR A 1 142 ? 3.893 -3.460 -12.513 1.00 94.50 142 TYR A N 1
ATOM 1201 C CA . TYR A 1 142 ? 3.524 -4.811 -12.960 1.00 94.50 142 TYR A CA 1
ATOM 1202 C C . TYR A 1 142 ? 3.571 -5.843 -11.825 1.00 94.50 142 TYR A C 1
ATOM 1204 O O . TYR A 1 142 ? 2.642 -6.628 -11.634 1.00 94.50 142 TYR A O 1
ATOM 1212 N N . TYR A 1 143 ? 4.654 -5.829 -11.049 1.00 95.00 143 TYR A N 1
ATOM 1213 C CA . TYR A 1 143 ? 4.857 -6.755 -9.945 1.00 95.00 143 TYR A CA 1
ATOM 1214 C C . TYR A 1 143 ? 3.985 -6.415 -8.738 1.00 95.00 143 TYR A C 1
ATOM 1216 O O . TYR A 1 143 ? 3.568 -7.330 -8.033 1.00 95.00 143 TYR A O 1
ATOM 1224 N N . LEU A 1 144 ? 3.637 -5.141 -8.533 1.00 96.56 144 LEU A N 1
ATOM 1225 C CA . LEU A 1 144 ? 2.623 -4.755 -7.554 1.00 96.56 144 LEU A CA 1
ATOM 1226 C C . LEU A 1 144 ? 1.267 -5.394 -7.892 1.00 96.56 144 LEU A C 1
ATOM 1228 O O . LEU A 1 144 ? 0.651 -5.991 -7.011 1.00 96.56 144 LEU A O 1
ATOM 1232 N N . LEU A 1 145 ? 0.838 -5.358 -9.161 1.00 96.56 145 LEU A N 1
ATOM 1233 C CA . LEU A 1 145 ? -0.396 -6.024 -9.613 1.00 96.56 145 LEU A CA 1
ATOM 1234 C C . LEU A 1 145 ? -0.332 -7.541 -9.421 1.00 96.56 145 LEU A C 1
ATOM 1236 O O . LEU A 1 145 ? -1.291 -8.154 -8.943 1.00 96.56 145 LEU A O 1
ATOM 1240 N N . MET A 1 146 ? 0.813 -8.148 -9.749 1.00 96.19 146 MET A N 1
ATOM 1241 C CA . MET A 1 146 ? 1.037 -9.577 -9.533 1.00 96.19 146 MET A CA 1
ATOM 1242 C C . MET A 1 146 ? 0.917 -9.963 -8.061 1.00 96.19 146 MET A C 1
ATOM 1244 O O . MET A 1 146 ? 0.172 -10.888 -7.723 1.00 96.19 146 MET A O 1
ATOM 1248 N N . SER A 1 147 ? 1.633 -9.255 -7.185 1.00 97.12 147 SER A N 1
ATOM 1249 C CA . SER A 1 147 ? 1.601 -9.503 -5.748 1.00 97.12 147 SER A CA 1
ATOM 1250 C C . SER A 1 147 ? 0.212 -9.247 -5.176 1.00 97.12 147 SER A C 1
ATOM 1252 O O . SER A 1 147 ? -0.247 -10.028 -4.345 1.00 97.12 147 SER A O 1
ATOM 1254 N N . TYR A 1 148 ? -0.485 -8.209 -5.645 1.00 97.75 148 TYR A N 1
ATOM 1255 C CA . TYR A 1 148 ? -1.853 -7.907 -5.232 1.00 97.75 148 TYR A CA 1
ATOM 1256 C C . TYR A 1 148 ? -2.809 -9.058 -5.571 1.00 97.75 148 TYR A C 1
ATOM 1258 O O . TYR A 1 148 ? -3.526 -9.542 -4.695 1.00 97.75 148 TYR A O 1
ATOM 1266 N N . SER A 1 149 ? -2.769 -9.568 -6.809 1.00 97.12 149 SER A N 1
ATOM 1267 C CA . SER A 1 149 ? -3.607 -10.702 -7.227 1.00 97.12 149 SER A CA 1
ATOM 1268 C C . SER A 1 149 ? -3.315 -11.964 -6.405 1.00 97.12 149 SER A C 1
ATOM 1270 O O . SER A 1 149 ? -4.234 -12.605 -5.886 1.00 97.12 149 SER A O 1
ATOM 1272 N N . ARG A 1 150 ? -2.034 -12.286 -6.183 1.00 96.44 150 ARG A N 1
ATOM 1273 C CA . ARG A 1 150 ? -1.642 -13.445 -5.364 1.00 96.44 150 ARG A CA 1
ATOM 1274 C C . ARG A 1 150 ? -2.086 -13.305 -3.913 1.00 96.44 150 ARG A C 1
ATOM 1276 O O . ARG A 1 150 ? -2.595 -14.261 -3.332 1.00 96.44 150 ARG A O 1
ATOM 1283 N N . PHE A 1 151 ? -1.917 -12.124 -3.328 1.00 97.25 151 PHE A N 1
ATOM 1284 C CA . PHE A 1 151 ? -2.194 -11.911 -1.916 1.00 97.25 151 PHE A CA 1
ATOM 1285 C C . PHE A 1 151 ? -3.692 -11.792 -1.622 1.00 97.25 151 PHE A C 1
ATOM 1287 O O . PHE A 1 151 ? -4.188 -12.512 -0.755 1.00 97.25 151 PHE A O 1
ATOM 1294 N N . PHE A 1 152 ? -4.416 -10.925 -2.335 1.00 96.62 152 PHE A N 1
ATOM 1295 C CA . PHE A 1 152 ? -5.830 -10.649 -2.057 1.00 96.62 152 PHE A CA 1
ATOM 1296 C C . PHE A 1 152 ? -6.776 -11.606 -2.781 1.00 96.62 152 PHE A C 1
ATOM 1298 O O . PHE A 1 152 ? -7.757 -12.046 -2.188 1.00 96.62 152 PHE A O 1
ATOM 1305 N N . LYS A 1 153 ? -6.476 -11.975 -4.033 1.00 95.88 153 LYS A N 1
ATOM 1306 C CA . LYS A 1 153 ? -7.346 -12.841 -4.854 1.00 95.88 153 LYS A CA 1
ATOM 1307 C C . LYS A 1 153 ? -6.949 -14.316 -4.828 1.00 95.88 153 LYS A C 1
ATOM 1309 O O . LYS A 1 153 ? -7.663 -15.138 -5.395 1.00 95.88 153 LYS A O 1
ATOM 1314 N N . LYS A 1 154 ? -5.821 -14.655 -4.189 1.00 96.38 154 LYS A N 1
ATOM 1315 C CA . LYS A 1 154 ? -5.294 -16.027 -4.064 1.00 96.38 154 LYS A CA 1
ATOM 1316 C C . LYS A 1 154 ? -5.117 -16.739 -5.413 1.00 96.38 154 LYS A C 1
ATOM 1318 O O . LYS A 1 154 ? -5.237 -17.957 -5.495 1.00 96.38 154 LYS A O 1
ATOM 1323 N N . LYS A 1 155 ? -4.811 -15.981 -6.472 1.00 96.25 155 LYS A N 1
ATOM 1324 C CA . LYS A 1 155 ? -4.595 -16.502 -7.829 1.00 96.25 155 LYS A CA 1
ATOM 1325 C C . LYS A 1 155 ? -3.396 -15.846 -8.507 1.00 96.25 155 LYS A C 1
ATOM 1327 O O . LYS A 1 155 ? -2.954 -14.768 -8.114 1.00 96.25 155 LYS A O 1
ATOM 1332 N N . ASN A 1 156 ? -2.869 -16.495 -9.543 1.00 95.12 156 ASN A N 1
ATOM 1333 C CA . ASN A 1 156 ? -1.860 -15.876 -10.398 1.00 95.12 156 ASN A C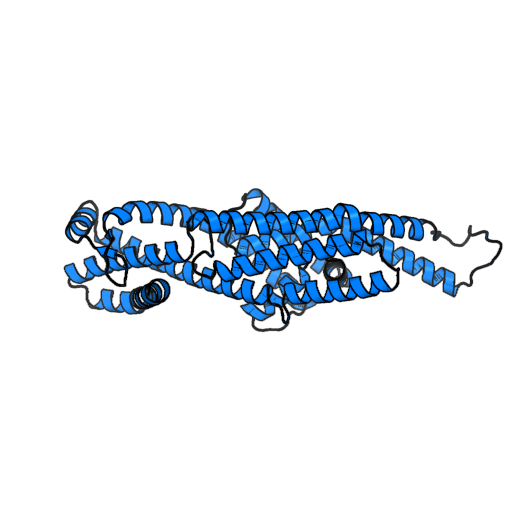A 1
ATOM 1334 C C . ASN A 1 156 ? -2.478 -14.737 -11.210 1.00 95.12 156 ASN A C 1
ATOM 1336 O O . ASN A 1 156 ? -3.619 -14.829 -11.654 1.00 95.12 156 ASN A O 1
ATOM 1340 N N . PHE A 1 157 ? -1.705 -13.673 -11.403 1.00 94.50 157 PHE A N 1
ATOM 1341 C CA . PHE A 1 157 ? -2.113 -12.540 -12.221 1.00 94.50 157 PHE A CA 1
ATOM 1342 C C . PHE A 1 157 ? -2.016 -12.878 -13.707 1.00 94.50 157 PHE A C 1
ATOM 1344 O O . PHE A 1 157 ? -0.939 -13.218 -14.202 1.00 94.50 157 PHE A O 1
ATOM 1351 N N . VAL A 1 158 ? -3.137 -12.740 -14.409 1.00 93.44 158 VAL A N 1
ATOM 1352 C CA . VAL A 1 158 ? -3.225 -12.835 -15.866 1.00 93.44 158 VAL A CA 1
ATOM 1353 C C . VAL A 1 158 ? -3.544 -11.447 -16.400 1.00 93.44 158 VAL A C 1
ATOM 1355 O O . VAL A 1 158 ? -4.666 -10.969 -16.257 1.00 93.44 158 VAL A O 1
ATOM 1358 N N . PHE A 1 159 ? -2.554 -10.785 -17.001 1.00 91.25 159 PHE A N 1
ATOM 1359 C CA . PHE A 1 159 ? -2.649 -9.378 -17.404 1.00 91.25 159 PHE A CA 1
ATOM 1360 C C . PHE A 1 159 ? -3.870 -9.081 -18.286 1.00 91.25 159 PHE A C 1
ATOM 1362 O O . PHE A 1 159 ? -4.545 -8.067 -18.120 1.00 91.25 159 PHE A O 1
ATOM 1369 N N . GLU A 1 160 ? -4.182 -9.986 -19.205 1.00 88.19 160 GLU A N 1
ATOM 1370 C CA . GLU A 1 160 ? -5.253 -9.833 -20.180 1.00 88.19 160 GLU A CA 1
ATOM 1371 C C . GLU A 1 160 ? -6.633 -9.764 -19.507 1.00 88.19 160 GLU A C 1
ATOM 1373 O O . GLU A 1 160 ? -7.458 -8.950 -19.927 1.00 88.19 160 GLU A O 1
ATOM 1378 N N . ASN A 1 161 ? -6.824 -10.536 -18.429 1.00 89.94 161 ASN A N 1
ATOM 1379 C CA . ASN A 1 161 ? -8.105 -10.722 -17.741 1.00 89.94 161 ASN A CA 1
ATOM 1380 C C . ASN A 1 161 ? -8.226 -9.885 -16.460 1.00 89.94 161 ASN A C 1
ATOM 1382 O O . ASN A 1 161 ? -9.295 -9.370 -16.150 1.00 89.94 161 ASN A O 1
ATOM 1386 N N . ASP A 1 162 ? -7.139 -9.758 -15.699 1.00 93.81 162 ASP A N 1
ATOM 1387 C CA . ASP A 1 162 ? -7.179 -9.226 -14.336 1.00 93.81 162 ASP A CA 1
ATOM 1388 C C . ASP A 1 162 ? -6.886 -7.728 -14.260 1.00 93.81 162 ASP A C 1
ATOM 1390 O O . ASP A 1 162 ? -7.297 -7.086 -13.293 1.00 93.81 162 ASP A O 1
ATOM 1394 N N . PHE A 1 163 ? -6.170 -7.163 -15.242 1.00 93.75 163 PHE A N 1
ATOM 1395 C CA . PHE A 1 163 ? -5.668 -5.787 -15.170 1.00 93.75 163 PHE A CA 1
ATOM 1396 C C . PHE A 1 163 ? -6.787 -4.778 -14.906 1.00 93.75 163 PHE A C 1
ATOM 1398 O O . PHE A 1 163 ? -6.740 -4.062 -13.910 1.00 93.75 163 PHE A O 1
ATOM 1405 N N . LYS A 1 164 ? -7.832 -4.773 -15.744 1.00 93.31 164 LYS A N 1
ATOM 1406 C CA . LYS A 1 164 ? -8.956 -3.831 -15.630 1.00 93.31 164 LYS A CA 1
ATOM 1407 C C . LYS A 1 164 ? -9.681 -3.970 -14.292 1.00 93.31 164 LYS A C 1
ATOM 1409 O O . LYS A 1 164 ? -9.966 -2.973 -13.640 1.00 93.31 164 LYS A O 1
ATOM 1414 N N . THR A 1 165 ? -9.925 -5.200 -13.847 1.00 95.50 165 THR A N 1
ATOM 1415 C CA . THR A 1 165 ? -10.579 -5.456 -12.558 1.00 95.50 165 THR A CA 1
ATOM 1416 C C . THR A 1 165 ? -9.744 -4.944 -11.386 1.00 95.50 165 THR A C 1
ATOM 1418 O O . THR A 1 165 ? -10.290 -4.304 -10.495 1.00 95.50 165 THR A O 1
ATOM 1421 N N . ILE A 1 166 ? -8.427 -5.182 -11.385 1.00 96.94 166 ILE A N 1
ATOM 1422 C CA . ILE A 1 166 ? -7.540 -4.672 -10.326 1.00 96.94 166 ILE A CA 1
ATOM 1423 C C . ILE A 1 166 ? -7.463 -3.139 -10.372 1.00 96.94 166 ILE A C 1
ATOM 1425 O O . ILE A 1 166 ? -7.484 -2.504 -9.325 1.00 96.94 166 ILE A O 1
ATOM 1429 N N . MET A 1 167 ? -7.436 -2.531 -11.559 1.00 96.75 167 MET A N 1
ATOM 1430 C CA . MET A 1 167 ? -7.448 -1.070 -11.706 1.00 96.75 167 MET A CA 1
ATOM 1431 C C . MET A 1 167 ? -8.717 -0.440 -11.110 1.00 96.75 167 MET A C 1
ATOM 1433 O O . MET A 1 167 ? -8.635 0.535 -10.365 1.00 96.75 167 MET A O 1
ATOM 1437 N N . LEU A 1 168 ? -9.887 -1.035 -11.351 1.00 97.50 168 LEU A N 1
ATOM 1438 C CA . LEU A 1 168 ? -11.145 -0.585 -10.741 1.00 97.50 168 LEU A CA 1
ATOM 1439 C C . LEU A 1 168 ? -11.155 -0.770 -9.214 1.00 97.50 168 LEU A C 1
ATOM 1441 O O . LEU A 1 168 ? -11.650 0.092 -8.487 1.00 97.50 168 LEU A O 1
ATOM 1445 N N . GLU A 1 169 ? -10.573 -1.858 -8.707 1.00 97.81 169 GLU A N 1
ATOM 1446 C CA . GLU A 1 169 ? -10.386 -2.060 -7.263 1.00 97.81 169 GLU A CA 1
ATOM 1447 C C . GLU A 1 169 ? -9.435 -1.018 -6.660 1.00 97.81 169 GLU A C 1
ATOM 1449 O O . GLU A 1 169 ? -9.679 -0.536 -5.556 1.00 97.81 169 GLU A O 1
ATOM 1454 N N . PHE A 1 170 ? -8.389 -0.614 -7.382 1.00 98.19 170 PHE A N 1
ATOM 1455 C CA . PHE A 1 170 ? -7.470 0.440 -6.946 1.00 98.19 170 PHE A CA 1
ATOM 1456 C C . PHE A 1 170 ? -8.184 1.790 -6.835 1.00 98.19 170 PHE A C 1
ATOM 1458 O O . PHE A 1 170 ? -8.043 2.463 -5.814 1.00 98.19 170 PHE A O 1
ATOM 1465 N N . ILE A 1 171 ? -9.041 2.139 -7.800 1.00 98.31 171 ILE A N 1
ATOM 1466 C CA . ILE A 1 171 ? -9.915 3.321 -7.703 1.00 98.31 171 ILE A CA 1
ATOM 1467 C C . ILE A 1 171 ? -10.818 3.229 -6.463 1.00 98.31 171 ILE A C 1
ATOM 1469 O O . ILE A 1 171 ? -10.962 4.201 -5.718 1.00 98.31 171 ILE A O 1
ATOM 1473 N N . ALA A 1 172 ? -11.409 2.059 -6.198 1.00 97.62 172 ALA A N 1
ATOM 1474 C CA . ALA A 1 172 ? -12.241 1.859 -5.013 1.00 97.62 172 ALA A CA 1
ATOM 1475 C C . ALA A 1 172 ? -11.447 2.041 -3.705 1.00 97.62 172 ALA A C 1
ATOM 1477 O O . ALA A 1 172 ? -11.946 2.679 -2.778 1.00 97.62 172 ALA A O 1
ATOM 1478 N N . LEU A 1 173 ? -10.206 1.546 -3.643 1.00 97.25 173 LEU A N 1
ATOM 1479 C CA . LEU A 1 173 ? -9.308 1.728 -2.498 1.00 97.25 173 LEU A CA 1
ATOM 1480 C C . LEU A 1 173 ? -8.913 3.197 -2.291 1.00 97.25 173 LEU A C 1
ATOM 1482 O O . LEU A 1 173 ? -8.906 3.665 -1.153 1.00 97.25 173 LEU A O 1
ATOM 1486 N N . ILE A 1 174 ? -8.645 3.938 -3.370 1.00 97.25 174 ILE A N 1
ATOM 1487 C CA . ILE A 1 174 ? -8.367 5.381 -3.312 1.00 97.25 174 ILE A CA 1
ATOM 1488 C C . ILE A 1 174 ? -9.577 6.136 -2.747 1.00 97.25 174 ILE A C 1
ATOM 1490 O O . ILE A 1 174 ? -9.447 6.939 -1.823 1.00 97.25 174 ILE A O 1
ATOM 1494 N N . ASN A 1 175 ? -10.777 5.846 -3.250 1.00 95.19 175 ASN A N 1
ATOM 1495 C CA . ASN A 1 175 ? -12.004 6.480 -2.766 1.00 95.19 175 ASN A CA 1
ATOM 1496 C C . ASN A 1 175 ? -12.327 6.100 -1.316 1.00 95.19 175 ASN A C 1
ATOM 1498 O O . ASN A 1 175 ? -12.861 6.917 -0.562 1.00 95.19 175 ASN A O 1
ATOM 1502 N N . LEU A 1 176 ? -11.990 4.876 -0.909 1.00 93.19 176 LEU A N 1
ATOM 1503 C CA . LEU A 1 176 ? -12.104 4.439 0.477 1.00 93.19 176 LEU A CA 1
ATOM 1504 C C . LEU A 1 176 ? -11.146 5.215 1.387 1.00 93.19 176 LEU A C 1
ATOM 1506 O O . LEU A 1 176 ? -11.569 5.646 2.456 1.00 93.19 176 LEU A O 1
ATOM 1510 N N . LEU A 1 177 ? -9.900 5.451 0.960 1.00 93.25 177 LEU A N 1
ATOM 1511 C CA . LEU A 1 177 ? -8.944 6.268 1.711 1.00 93.25 177 LEU A CA 1
ATOM 1512 C C . LEU A 1 177 ? -9.453 7.704 1.904 1.00 93.25 177 LEU A C 1
ATOM 1514 O O . LEU A 1 177 ? -9.430 8.196 3.028 1.00 93.25 177 LEU A O 1
ATOM 1518 N N . LYS A 1 178 ? -9.991 8.343 0.853 1.00 92.38 178 LYS A N 1
ATOM 1519 C CA . LYS A 1 178 ? -10.577 9.698 0.952 1.00 92.38 178 LYS A CA 1
ATOM 1520 C C . LYS A 1 178 ? -11.660 9.769 2.028 1.00 92.38 178 LYS A C 1
ATOM 1522 O O . LYS A 1 178 ? -11.619 10.637 2.890 1.00 92.38 178 LYS A O 1
ATOM 1527 N N . LYS A 1 179 ? -12.586 8.804 2.028 1.00 89.56 179 LYS A N 1
ATOM 1528 C CA . LYS A 1 179 ? -13.655 8.706 3.040 1.00 89.56 179 LYS A CA 1
ATOM 1529 C C . LYS A 1 179 ? -13.124 8.450 4.453 1.00 89.56 179 LYS A C 1
ATOM 1531 O O . LYS A 1 179 ? -13.813 8.748 5.424 1.00 89.56 179 LYS A O 1
ATOM 1536 N N . ARG A 1 180 ? -11.931 7.862 4.584 1.00 88.19 180 ARG A N 1
ATOM 1537 C CA . ARG A 1 180 ? -11.322 7.571 5.886 1.00 88.19 180 ARG A CA 1
ATOM 1538 C C . ARG A 1 180 ? -10.701 8.782 6.550 1.00 88.19 180 ARG A C 1
ATOM 1540 O O . ARG A 1 180 ? -10.610 8.747 7.768 1.00 88.19 180 ARG A O 1
ATOM 1547 N N . TYR A 1 181 ? -10.310 9.821 5.816 1.00 88.50 181 TYR A N 1
ATOM 1548 C CA . TYR A 1 181 ? -9.762 11.028 6.442 1.00 88.50 181 TYR A CA 1
ATOM 1549 C C . TYR A 1 181 ? -10.744 11.609 7.468 1.00 88.50 181 TYR A C 1
ATOM 1551 O O . TYR A 1 181 ? -10.389 11.729 8.637 1.00 88.50 181 TYR A O 1
ATOM 1559 N N . ASP A 1 182 ? -12.013 11.775 7.085 1.00 84.44 182 ASP A N 1
ATOM 1560 C CA . ASP A 1 182 ? -13.063 12.259 7.992 1.00 84.44 182 ASP A CA 1
ATOM 1561 C C . ASP A 1 182 ? -13.316 11.316 9.181 1.00 84.44 182 ASP A C 1
ATOM 1563 O O . ASP A 1 182 ? -13.682 11.752 10.272 1.00 84.44 182 ASP A O 1
ATOM 1567 N N . LEU A 1 183 ? -13.170 10.001 8.983 1.00 85.75 183 LEU A N 1
ATOM 1568 C CA . LEU A 1 183 ? -13.341 9.019 10.058 1.00 85.75 183 LEU A CA 1
ATOM 1569 C C . LEU A 1 183 ? -12.173 9.046 11.043 1.00 85.75 183 LEU A C 1
ATOM 1571 O O . LEU A 1 183 ? -12.401 8.935 12.244 1.00 85.75 183 LEU A O 1
ATOM 1575 N N . ILE A 1 184 ? -10.945 9.199 10.547 1.00 88.19 184 ILE A N 1
ATOM 1576 C CA . ILE A 1 184 ? -9.736 9.302 11.366 1.00 88.19 184 ILE A CA 1
ATOM 1577 C C . ILE A 1 184 ? -9.806 10.551 12.242 1.00 88.19 184 ILE A C 1
ATOM 1579 O O . ILE A 1 184 ? -9.603 10.438 13.450 1.00 88.19 184 ILE A O 1
ATOM 1583 N N . ASP A 1 185 ? -10.182 11.695 11.669 1.00 87.25 185 ASP A N 1
ATOM 1584 C CA . ASP A 1 185 ? -10.331 12.942 12.425 1.00 87.25 185 ASP A CA 1
ATOM 1585 C C . ASP A 1 185 ? -11.371 12.782 13.550 1.00 87.25 185 ASP A C 1
ATOM 1587 O O . ASP A 1 185 ? -11.106 13.131 14.702 1.00 87.25 185 ASP A O 1
ATOM 1591 N N . LYS A 1 186 ? -12.503 12.119 13.267 1.00 88.88 186 LYS A N 1
ATOM 1592 C CA . LYS A 1 186 ? -13.496 11.770 14.298 1.00 88.88 186 LYS A CA 1
ATOM 1593 C C . LYS A 1 186 ? -12.942 10.809 15.348 1.00 88.88 186 LYS A C 1
ATOM 1595 O O . LYS A 1 186 ? -13.218 10.982 16.530 1.00 88.88 186 LYS A O 1
ATOM 1600 N N . TYR A 1 187 ? -12.185 9.779 14.961 1.00 89.88 187 TYR A N 1
ATOM 1601 C CA . TYR A 1 187 ? -11.572 8.857 15.926 1.00 89.88 187 TYR A CA 1
ATOM 1602 C C . TYR A 1 187 ? -10.655 9.599 16.899 1.00 89.88 187 TYR A C 1
ATOM 1604 O O . TYR A 1 187 ? -10.688 9.313 18.095 1.00 89.88 187 TYR A O 1
ATOM 1612 N N . ILE A 1 188 ? -9.886 10.570 16.407 1.00 87.25 188 ILE A N 1
ATOM 1613 C CA . ILE A 1 188 ? -8.996 11.396 17.226 1.00 87.25 188 ILE A CA 1
ATOM 1614 C C . ILE A 1 188 ? -9.804 12.278 18.185 1.00 87.25 188 ILE A C 1
ATOM 1616 O O . ILE A 1 188 ? -9.517 12.284 19.383 1.00 87.25 188 ILE A O 1
ATOM 1620 N N . GLU A 1 189 ? -10.839 12.960 17.690 1.00 88.69 189 GLU A N 1
ATOM 1621 C CA . GLU A 1 189 ? -11.742 13.783 18.508 1.00 88.69 189 GLU A CA 1
ATOM 1622 C C . GLU A 1 189 ? -12.370 12.960 19.643 1.00 88.69 189 GLU A C 1
ATOM 1624 O O . GLU A 1 189 ? -12.162 13.252 20.822 1.00 88.69 189 GLU A O 1
ATOM 1629 N N . TYR A 1 190 ? -13.017 11.839 19.309 1.00 87.56 190 TYR A N 1
ATOM 1630 C CA . TYR A 1 190 ? -13.630 10.967 20.311 1.00 87.56 190 TYR A CA 1
ATOM 1631 C C . TYR A 1 190 ? -12.611 10.343 21.263 1.00 87.56 190 TYR A C 1
ATOM 1633 O O . TYR A 1 190 ? -12.921 10.139 22.436 1.00 87.56 190 TYR A O 1
ATOM 1641 N N . SER A 1 191 ? -11.410 10.013 20.782 1.00 87.50 191 SER A N 1
ATOM 1642 C CA . SER A 1 191 ? -10.333 9.500 21.630 1.00 87.50 191 SER A CA 1
ATOM 1643 C C . SER A 1 191 ? -9.944 10.524 22.695 1.00 87.50 191 SER A C 1
ATOM 1645 O O . SER A 1 191 ? -9.765 10.153 23.858 1.00 87.50 191 SER A O 1
ATOM 1647 N N . ASN A 1 192 ? -9.860 11.804 22.324 1.00 86.62 192 ASN A N 1
ATOM 1648 C CA . ASN A 1 192 ? -9.572 12.889 23.256 1.00 86.62 192 ASN A CA 1
ATOM 1649 C C . ASN A 1 192 ? -10.704 13.061 24.274 1.00 86.62 192 ASN A C 1
ATOM 1651 O O . ASN A 1 192 ? -10.422 13.097 25.475 1.00 86.62 192 ASN A O 1
ATOM 1655 N N . ASP A 1 193 ? -11.960 13.045 23.827 1.00 85.62 193 ASP A N 1
ATOM 1656 C CA . ASP A 1 193 ? -13.129 13.174 24.704 1.00 85.62 193 ASP A CA 1
ATOM 1657 C C . ASP A 1 193 ? -13.175 12.083 25.777 1.00 85.62 193 ASP A C 1
ATOM 1659 O O . ASP A 1 193 ? -13.345 12.358 26.968 1.00 85.62 193 ASP A O 1
ATOM 1663 N N . ILE A 1 194 ? -12.987 10.824 25.368 1.00 88.94 194 ILE A N 1
ATOM 1664 C CA . ILE A 1 194 ? -13.083 9.687 26.289 1.00 88.94 194 ILE A CA 1
ATOM 1665 C C . ILE A 1 194 ? -11.800 9.454 27.083 1.00 88.94 194 ILE A C 1
ATOM 1667 O O . ILE A 1 194 ? -11.817 8.670 28.029 1.00 88.94 194 ILE A O 1
ATOM 1671 N N . SER A 1 195 ? -10.679 10.089 26.722 1.00 85.56 195 SER A N 1
ATOM 1672 C CA . SER A 1 195 ? -9.383 9.852 27.370 1.00 85.56 195 SER A CA 1
ATOM 1673 C C . SER A 1 195 ? -9.423 10.130 28.874 1.00 85.56 195 SER A C 1
ATOM 1675 O O . SER A 1 195 ? -8.853 9.364 29.647 1.00 85.56 195 SER A O 1
ATOM 1677 N N . THR A 1 196 ? -10.165 11.165 29.280 1.00 87.62 196 THR A N 1
ATOM 1678 C CA . THR A 1 196 ? -10.347 11.593 30.677 1.00 87.62 196 THR A CA 1
ATOM 1679 C C . THR A 1 196 ? -11.102 10.577 31.535 1.00 87.62 196 THR A C 1
ATOM 1681 O O . THR A 1 196 ? -11.012 10.611 32.759 1.00 87.62 196 THR A O 1
ATOM 1684 N N . LEU A 1 197 ? -11.805 9.634 30.903 1.00 90.88 197 LEU A N 1
ATOM 1685 C CA . LEU A 1 197 ? -12.559 8.574 31.573 1.00 90.88 197 LEU A CA 1
ATOM 1686 C C . LEU A 1 197 ? -11.670 7.396 32.002 1.00 90.88 197 LEU A C 1
ATOM 1688 O O . LEU A 1 197 ? -12.156 6.454 32.633 1.00 90.88 197 LEU A O 1
ATOM 1692 N N . PHE A 1 198 ? -10.382 7.421 31.643 1.00 91.00 198 PHE A N 1
ATOM 1693 C CA . PHE A 1 198 ? -9.433 6.347 31.912 1.00 91.00 198 PHE A CA 1
ATOM 1694 C C . PHE A 1 198 ? -8.167 6.874 32.581 1.00 91.00 198 PHE A C 1
ATOM 1696 O O . PHE A 1 198 ? -7.479 7.755 32.071 1.00 91.00 198 PHE A O 1
ATOM 1703 N N . GLU A 1 199 ? -7.799 6.243 33.687 1.00 87.75 199 GLU A N 1
ATOM 1704 C CA . GLU A 1 199 ? -6.545 6.481 34.388 1.00 87.75 199 GLU A CA 1
ATOM 1705 C C . GLU A 1 199 ? -5.491 5.470 33.924 1.00 87.75 199 GLU A C 1
ATOM 1707 O O . GLU A 1 199 ? -5.796 4.303 33.642 1.00 87.75 199 GLU A O 1
ATOM 1712 N N . LYS A 1 200 ? -4.226 5.899 33.849 1.00 82.06 200 LYS A N 1
ATOM 1713 C CA . LYS A 1 200 ? -3.117 4.966 33.619 1.00 82.06 200 LYS A CA 1
ATOM 1714 C C . LYS A 1 200 ? -2.994 4.036 34.821 1.00 82.06 200 LYS A C 1
ATOM 1716 O O . LYS A 1 200 ? -3.008 4.481 35.965 1.00 82.06 200 LYS A O 1
ATOM 1721 N N . SER A 1 201 ? -2.849 2.745 34.554 1.00 79.19 201 SER A N 1
ATOM 1722 C CA . SER A 1 201 ? -2.734 1.714 35.583 1.00 79.19 201 SER A CA 1
ATOM 1723 C C . SER A 1 201 ? -1.508 0.844 35.336 1.00 79.19 201 SER A C 1
ATOM 1725 O O . SER A 1 201 ? -1.092 0.658 34.197 1.00 79.19 201 SER A O 1
ATOM 1727 N N . SER A 1 202 ? -0.947 0.285 36.407 1.00 74.81 202 SER A N 1
ATOM 1728 C CA . SER A 1 202 ? 0.108 -0.733 36.354 1.00 74.81 202 SER A CA 1
ATOM 1729 C C . SER A 1 202 ? -0.418 -2.138 36.028 1.00 74.81 202 SER A C 1
ATOM 1731 O O . SER A 1 202 ? 0.352 -3.095 36.030 1.00 74.81 202 SER A O 1
ATOM 1733 N N . ASN A 1 203 ? -1.723 -2.291 35.767 1.00 75.00 203 ASN A N 1
ATOM 1734 C CA . ASN A 1 203 ? -2.285 -3.560 35.315 1.00 75.00 203 ASN A CA 1
ATOM 1735 C C . ASN A 1 203 ? -1.768 -3.936 33.912 1.00 75.00 203 ASN A C 1
ATOM 1737 O O . ASN A 1 203 ? -1.298 -3.091 33.154 1.00 75.00 203 ASN A O 1
ATOM 1741 N N . GLN A 1 204 ? -1.903 -5.213 33.539 1.00 70.06 204 GLN A N 1
ATOM 1742 C CA . GLN A 1 204 ? -1.449 -5.721 32.232 1.00 70.06 204 GLN A CA 1
ATOM 1743 C C . GLN A 1 204 ? -2.073 -4.985 31.029 1.00 70.06 204 GLN A C 1
ATOM 1745 O O . GLN A 1 204 ? -1.510 -4.980 29.940 1.00 70.06 204 GLN A O 1
ATOM 1750 N N . LEU A 1 205 ? -3.231 -4.347 31.217 1.00 72.56 205 LEU A N 1
ATOM 1751 C CA . LEU A 1 205 ? -3.953 -3.607 30.177 1.00 72.56 205 LEU A CA 1
ATOM 1752 C C . LEU A 1 205 ? -3.492 -2.137 30.062 1.00 72.56 205 LEU A C 1
ATOM 1754 O O . LEU A 1 205 ? -3.788 -1.470 29.068 1.00 72.56 205 LEU A O 1
ATOM 1758 N N . GLY A 1 206 ? -2.774 -1.623 31.065 1.00 74.06 206 GLY A N 1
ATOM 1759 C CA . GLY A 1 206 ? -2.274 -0.250 31.161 1.00 74.06 206 GLY A CA 1
ATOM 1760 C C . GLY A 1 206 ? -3.321 0.814 31.520 1.00 74.06 206 GLY A C 1
ATOM 1761 O O . GLY A 1 206 ? -2.971 1.985 31.672 1.00 74.06 206 GLY A O 1
ATOM 1762 N N . TRP A 1 207 ? -4.597 0.439 31.659 1.00 82.19 207 TRP A N 1
ATOM 1763 C CA . TRP A 1 207 ? -5.722 1.366 31.822 1.00 82.19 207 TRP A CA 1
ATOM 1764 C C . TRP A 1 207 ? -6.701 0.894 32.903 1.00 82.19 207 TRP A C 1
ATOM 1766 O O . TRP A 1 207 ? -7.030 -0.294 32.988 1.00 82.19 207 TRP A O 1
ATOM 1776 N N . ARG A 1 208 ? -7.219 1.838 33.695 1.00 85.00 208 ARG A N 1
ATOM 1777 C CA . ARG A 1 208 ? -8.327 1.646 34.639 1.00 85.00 208 ARG A CA 1
ATOM 1778 C C . ARG A 1 208 ? -9.444 2.634 34.312 1.00 85.00 208 ARG A C 1
ATOM 1780 O O . ARG A 1 208 ? -9.184 3.820 34.152 1.00 85.00 208 ARG A O 1
ATOM 1787 N N . ILE A 1 209 ? -10.674 2.143 34.196 1.00 89.69 209 ILE A N 1
ATOM 1788 C CA . ILE A 1 209 ? -11.845 2.993 33.958 1.00 89.69 209 ILE A CA 1
ATOM 1789 C C . ILE A 1 209 ? -12.208 3.762 35.237 1.00 89.69 209 ILE A C 1
ATOM 1791 O O . ILE A 1 209 ? -12.225 3.179 36.324 1.00 89.69 209 ILE A O 1
ATOM 1795 N N . ASN A 1 210 ? -12.496 5.058 35.114 1.00 90.88 210 ASN A N 1
ATOM 1796 C CA . ASN A 1 210 ? -13.047 5.865 36.197 1.00 90.88 210 ASN A CA 1
ATOM 1797 C C . ASN A 1 210 ? -14.581 5.815 36.120 1.00 90.88 210 ASN A C 1
ATOM 1799 O O . ASN A 1 210 ? -15.219 6.551 35.370 1.00 90.88 210 ASN A O 1
ATOM 1803 N N . GLU A 1 211 ? -15.178 4.897 36.878 1.00 88.69 211 GLU A N 1
ATOM 1804 C CA . GLU A 1 211 ? -16.617 4.609 36.824 1.00 88.69 211 GLU A CA 1
ATOM 1805 C C . GLU A 1 211 ? -17.501 5.813 37.184 1.00 88.69 211 GLU A C 1
ATOM 1807 O O . GLU A 1 211 ? -18.595 5.957 36.632 1.00 88.69 211 GLU A O 1
ATOM 1812 N N . PHE A 1 212 ? -17.032 6.696 38.073 1.00 89.06 212 PHE A N 1
ATOM 1813 C CA . PHE A 1 212 ? -17.746 7.923 38.434 1.00 89.06 212 PHE A CA 1
ATOM 1814 C C . PHE A 1 212 ? -17.767 8.905 37.264 1.00 89.06 212 PHE A C 1
ATOM 1816 O O . PHE A 1 212 ? -18.842 9.352 36.865 1.00 89.06 212 PHE A O 1
ATOM 1823 N N . ALA A 1 213 ? -16.607 9.154 36.649 1.00 89.81 213 ALA A N 1
ATOM 1824 C CA . ALA A 1 213 ? -16.502 10.026 35.484 1.00 89.81 213 ALA A CA 1
ATOM 1825 C C . ALA A 1 213 ? -17.324 9.495 34.299 1.00 89.81 213 ALA A C 1
ATOM 1827 O O . ALA A 1 213 ? -18.010 10.261 33.627 1.00 89.81 213 ALA A O 1
ATOM 1828 N N . VAL A 1 214 ? -17.316 8.177 34.060 1.00 89.44 214 VAL A N 1
ATOM 1829 C CA . VAL A 1 214 ? -18.122 7.555 32.994 1.00 89.44 214 VAL A CA 1
ATOM 1830 C C . VAL A 1 214 ? -19.612 7.705 33.269 1.00 89.44 214 VAL A C 1
ATOM 1832 O O . VAL A 1 214 ? -20.371 8.015 32.352 1.00 89.44 214 VAL A O 1
ATOM 1835 N N . LYS A 1 215 ? -20.046 7.506 34.519 1.00 89.00 215 LYS A N 1
ATOM 1836 C CA . LYS A 1 215 ? -21.442 7.717 34.909 1.00 89.00 215 LYS A CA 1
ATOM 1837 C C . LYS A 1 215 ? -21.872 9.157 34.613 1.00 89.00 215 LYS A C 1
ATOM 1839 O O . LYS A 1 215 ? -22.842 9.344 33.885 1.00 89.00 215 LYS A O 1
ATOM 1844 N N . GLU A 1 216 ? -21.127 10.144 35.106 1.00 89.31 216 GLU A N 1
ATOM 1845 C CA . GLU A 1 216 ? -21.419 11.564 34.864 1.00 89.31 216 GLU A CA 1
ATOM 1846 C C . GLU A 1 216 ? -21.414 11.899 33.368 1.00 89.31 216 GLU A C 1
ATOM 1848 O O . GLU A 1 216 ? -22.283 12.610 32.870 1.00 89.31 216 GLU A O 1
ATOM 1853 N N . PHE A 1 217 ? -20.457 11.352 32.619 1.00 88.31 217 PHE A N 1
ATOM 1854 C CA . PHE A 1 217 ? -20.341 11.554 31.178 1.00 88.31 217 PHE A CA 1
ATOM 1855 C C . PHE A 1 217 ? -21.523 10.987 30.381 1.00 88.31 217 PHE A C 1
ATOM 1857 O O . PHE A 1 217 ? -21.915 11.566 29.361 1.00 88.31 217 PHE A O 1
ATOM 1864 N N . LEU A 1 218 ? -22.083 9.858 30.822 1.00 88.38 218 LEU A N 1
ATOM 1865 C CA . LEU A 1 218 ? -23.280 9.271 30.224 1.00 88.38 218 LEU A CA 1
ATOM 1866 C C . LEU A 1 218 ? -24.544 10.038 30.624 1.00 88.38 218 LEU A C 1
ATOM 1868 O O . LEU A 1 218 ? -25.429 10.169 29.791 1.00 88.38 218 LEU A O 1
ATOM 1872 N N . GLU A 1 219 ? -24.619 10.569 31.848 1.00 86.00 219 GLU A N 1
ATOM 1873 C CA . GLU A 1 219 ? -25.778 11.321 32.359 1.00 86.00 219 GLU A CA 1
ATOM 1874 C C . GLU A 1 219 ? -25.932 12.722 31.736 1.00 86.00 219 GLU A C 1
ATOM 1876 O O . GLU A 1 219 ? -27.033 13.270 31.743 1.00 86.00 219 GLU A O 1
ATOM 1881 N N . LYS A 1 220 ? -24.867 13.290 31.149 1.00 84.69 220 LYS A N 1
ATOM 1882 C CA . LYS A 1 220 ? -24.904 14.596 30.453 1.00 84.69 220 LYS A CA 1
ATOM 1883 C C . LYS A 1 220 ? -25.765 14.616 29.183 1.00 84.69 220 LYS A C 1
ATOM 1885 O O . LYS A 1 220 ? -26.178 15.686 28.750 1.00 84.69 220 LYS A O 1
ATOM 1890 N N . GLU A 1 221 ? -26.012 13.464 28.568 1.00 79.75 221 GLU A N 1
ATOM 1891 C CA . GLU A 1 221 ? -26.750 13.328 27.307 1.00 79.75 221 GLU A CA 1
ATOM 1892 C C . GLU A 1 221 ? -27.685 12.115 27.375 1.00 79.75 221 GLU A C 1
ATOM 1894 O O . GLU A 1 221 ? -27.753 11.433 28.390 1.00 79.75 221 GLU A O 1
ATOM 1899 N N . ASN A 1 222 ? -28.407 11.804 26.292 1.00 87.50 222 ASN A N 1
ATOM 1900 C CA . ASN A 1 222 ? -29.188 10.570 26.223 1.00 87.50 222 ASN A CA 1
ATOM 1901 C C . ASN A 1 222 ? -28.247 9.341 26.187 1.00 87.50 222 ASN A C 1
ATOM 1903 O O . ASN A 1 222 ? -27.630 9.084 25.142 1.00 87.50 222 ASN A O 1
ATOM 1907 N N . PRO A 1 223 ? -28.171 8.527 27.262 1.00 86.81 223 PRO A N 1
ATOM 1908 C CA . PRO A 1 223 ? -27.194 7.444 27.348 1.00 86.81 223 PRO A CA 1
ATOM 1909 C C . PRO A 1 223 ? -27.432 6.359 26.295 1.00 86.81 223 PRO A C 1
ATOM 1911 O O . PRO A 1 223 ? -26.487 5.768 25.781 1.00 86.81 223 PRO A O 1
ATOM 1914 N N . VAL A 1 224 ? -28.695 6.097 25.941 1.00 87.44 224 VAL A N 1
ATOM 1915 C CA . VAL A 1 224 ? -29.060 5.043 24.983 1.00 87.44 224 VAL A CA 1
ATOM 1916 C C . VAL A 1 224 ? -28.527 5.380 23.593 1.00 87.44 224 VAL A C 1
ATOM 1918 O O . VAL A 1 224 ? -27.895 4.538 22.954 1.00 87.44 224 VAL A O 1
ATOM 1921 N N . LEU A 1 225 ? -28.747 6.618 23.140 1.00 87.81 225 LEU A N 1
ATOM 1922 C CA . LEU A 1 225 ? -28.284 7.081 21.829 1.00 87.81 225 LEU A CA 1
ATOM 1923 C C . LEU A 1 225 ? -26.756 7.118 21.761 1.00 87.81 225 LEU A C 1
ATOM 1925 O O . LEU A 1 225 ? -26.167 6.639 20.791 1.00 87.81 225 LEU A O 1
ATOM 1929 N N . LYS A 1 226 ? -26.113 7.611 22.821 1.00 89.31 226 LYS A N 1
ATOM 1930 C CA . LYS A 1 226 ? -24.653 7.689 22.918 1.00 89.31 226 LYS A CA 1
ATOM 1931 C C . LYS A 1 226 ? -23.992 6.311 22.862 1.00 89.31 226 LYS A C 1
ATOM 1933 O O . LYS A 1 226 ? -23.023 6.109 22.135 1.00 89.31 226 LYS A O 1
ATOM 1938 N N . ILE A 1 227 ? -24.559 5.329 23.560 1.00 91.69 227 ILE A N 1
ATOM 1939 C CA . ILE A 1 227 ? -24.053 3.951 23.555 1.00 91.69 227 ILE A CA 1
ATOM 1940 C C . ILE A 1 227 ? -24.308 3.257 22.216 1.00 91.69 227 ILE A C 1
ATOM 1942 O O . ILE A 1 227 ? -23.433 2.539 21.729 1.00 91.69 227 ILE A O 1
ATOM 1946 N N . ALA A 1 228 ? -25.458 3.493 21.578 1.00 90.69 228 ALA A N 1
ATOM 1947 C CA . ALA A 1 228 ? -25.709 2.996 20.226 1.00 90.69 228 ALA A CA 1
ATOM 1948 C C . ALA A 1 228 ? -24.680 3.553 19.224 1.00 90.69 228 ALA A C 1
ATOM 1950 O O . ALA A 1 228 ? -24.136 2.794 18.415 1.00 90.69 228 ALA A O 1
ATOM 1951 N N . HIS A 1 229 ? -24.357 4.846 19.333 1.00 90.69 229 HIS A N 1
ATOM 1952 C CA . HIS A 1 229 ? -23.310 5.488 18.542 1.00 90.69 229 HIS A CA 1
ATOM 1953 C C . HIS A 1 229 ? -21.938 4.849 18.795 1.00 90.69 229 HIS A C 1
ATOM 1955 O O . HIS A 1 229 ? -21.295 4.389 17.853 1.00 90.69 229 HIS A O 1
ATOM 1961 N N . TYR A 1 230 ? -21.522 4.708 20.055 1.00 91.62 230 TYR A N 1
ATOM 1962 C CA . TYR A 1 230 ? -20.247 4.078 20.408 1.00 91.62 230 TYR A CA 1
ATOM 1963 C C . TYR A 1 230 ? -20.133 2.621 19.968 1.00 91.62 230 TYR A C 1
ATOM 1965 O O . TYR A 1 230 ? -19.074 2.209 19.497 1.00 91.62 230 TYR A O 1
ATOM 1973 N N . ARG A 1 231 ? -21.217 1.843 20.031 1.00 92.75 231 ARG A N 1
ATOM 1974 C CA . ARG A 1 231 ? -21.230 0.471 19.507 1.00 92.75 231 ARG A CA 1
ATOM 1975 C C . ARG A 1 231 ? -20.996 0.448 17.997 1.00 92.75 231 ARG A C 1
ATOM 1977 O O . ARG A 1 231 ? -20.219 -0.379 17.520 1.00 92.75 231 ARG A O 1
ATOM 1984 N N . LYS A 1 232 ? -21.657 1.333 17.242 1.00 91.94 232 LYS A N 1
ATOM 1985 C CA . LYS A 1 232 ? -21.441 1.463 15.793 1.00 91.94 232 LYS A CA 1
ATOM 1986 C C . LYS A 1 232 ? -19.996 1.871 15.498 1.00 91.94 232 LYS A C 1
ATOM 1988 O O . LYS A 1 232 ? -19.340 1.240 14.675 1.00 91.94 232 LYS A O 1
ATOM 1993 N N . PHE A 1 233 ? -19.488 2.856 16.228 1.00 90.75 233 PHE A N 1
ATOM 1994 C CA . PHE A 1 233 ? -18.148 3.392 16.030 1.00 90.75 233 PHE A CA 1
ATOM 1995 C C . PHE A 1 233 ? -17.050 2.370 16.358 1.00 90.75 233 PHE A C 1
ATOM 1997 O O . PHE A 1 233 ? -16.098 2.221 15.596 1.00 90.75 233 PHE A O 1
ATOM 2004 N N . ALA A 1 234 ? -17.231 1.574 17.419 1.00 92.88 234 ALA A N 1
ATOM 2005 C CA . ALA A 1 234 ? -16.358 0.444 17.735 1.00 92.88 234 ALA A CA 1
ATOM 2006 C C . ALA A 1 234 ? -16.345 -0.607 16.614 1.00 92.88 234 ALA A C 1
ATOM 2008 O O . ALA A 1 234 ? -15.283 -1.132 16.285 1.00 92.88 234 ALA A O 1
ATOM 2009 N N . LYS A 1 235 ? -17.502 -0.902 15.997 1.00 92.75 235 LYS A N 1
ATOM 2010 C CA . LYS A 1 235 ? -17.592 -1.834 14.857 1.00 92.75 235 LYS A CA 1
ATOM 2011 C C . LYS A 1 235 ? -16.835 -1.318 13.637 1.00 92.75 235 LYS A C 1
ATOM 2013 O O . LYS A 1 235 ? -16.068 -2.074 13.048 1.00 92.75 235 LYS A O 1
ATOM 2018 N N . GLU A 1 236 ? -17.017 -0.051 13.282 1.00 92.69 236 GLU A N 1
ATOM 2019 C CA . GLU A 1 236 ? -16.312 0.575 12.155 1.00 92.69 236 GLU A CA 1
ATOM 2020 C C . GLU A 1 236 ? -14.794 0.598 12.386 1.00 92.69 236 GLU A C 1
ATOM 2022 O O . GLU A 1 236 ? -14.032 0.142 11.533 1.00 92.69 236 GLU A O 1
ATOM 2027 N N . ALA A 1 237 ? -14.358 1.010 13.579 1.00 93.88 237 ALA A N 1
ATOM 2028 C CA . ALA A 1 237 ? -12.947 1.019 13.954 1.00 93.88 237 ALA A CA 1
ATOM 2029 C C . ALA A 1 237 ? -12.341 -0.398 13.964 1.00 93.88 237 ALA A C 1
ATOM 2031 O O . ALA A 1 237 ? -11.213 -0.603 13.516 1.00 93.88 237 ALA A O 1
ATOM 2032 N N . PHE A 1 238 ? -13.097 -1.407 14.407 1.00 94.50 238 PHE A N 1
ATOM 2033 C CA . PHE A 1 238 ? -12.664 -2.806 14.382 1.00 94.50 238 PHE A CA 1
ATOM 2034 C C . PHE A 1 238 ? -12.507 -3.364 12.959 1.00 94.50 238 PHE A C 1
ATOM 2036 O O . PHE A 1 238 ? -11.591 -4.152 12.703 1.00 94.50 238 PHE A O 1
ATOM 2043 N N . ILE A 1 239 ? -13.367 -2.956 12.021 1.00 93.62 239 ILE A N 1
ATOM 2044 C CA . ILE A 1 239 ? -13.213 -3.287 10.596 1.00 93.62 239 ILE A CA 1
ATOM 2045 C C . ILE A 1 239 ? -11.949 -2.619 10.050 1.00 93.62 239 ILE A C 1
ATOM 2047 O O . ILE A 1 239 ? -11.098 -3.312 9.491 1.00 93.62 239 ILE A O 1
ATOM 2051 N N . TYR A 1 240 ? -11.771 -1.322 10.313 1.00 93.81 240 TYR A N 1
ATOM 2052 C CA . TYR A 1 240 ? -10.591 -0.579 9.874 1.00 93.81 240 TYR A CA 1
ATOM 2053 C C . TYR A 1 240 ? -9.284 -1.195 10.400 1.00 93.81 240 TYR A C 1
ATOM 2055 O O . TYR A 1 240 ? -8.332 -1.401 9.647 1.00 93.81 240 TYR A O 1
ATOM 2063 N N . LYS A 1 241 ? -9.266 -1.613 11.670 1.00 94.94 241 LYS A N 1
ATOM 2064 C CA . LYS A 1 241 ? -8.167 -2.372 12.284 1.00 94.94 241 LYS A CA 1
ATOM 2065 C C . LYS A 1 241 ? -7.828 -3.634 11.485 1.00 94.94 241 LYS A C 1
ATOM 2067 O O . LYS A 1 241 ? -6.662 -3.877 11.185 1.00 94.94 241 LYS A O 1
ATOM 2072 N N . LYS A 1 242 ? -8.823 -4.452 11.119 1.00 95.12 242 LYS A N 1
ATOM 2073 C CA . LYS A 1 242 ? -8.591 -5.670 10.314 1.00 95.12 242 LYS A CA 1
ATOM 2074 C C . LYS A 1 242 ? -7.999 -5.344 8.944 1.00 95.12 242 LYS A C 1
ATOM 2076 O O . LYS A 1 242 ? -7.142 -6.079 8.457 1.00 95.12 242 LYS A O 1
ATOM 2081 N N . GLU A 1 243 ? -8.421 -4.244 8.335 1.00 94.25 243 GLU A N 1
ATOM 2082 C CA . GLU A 1 243 ? -7.886 -3.798 7.049 1.00 94.25 243 GLU A CA 1
ATOM 2083 C C . GLU A 1 243 ? -6.434 -3.326 7.168 1.00 94.25 243 GLU A C 1
ATOM 2085 O O . GLU A 1 243 ? -5.615 -3.724 6.341 1.00 94.25 243 GLU A O 1
ATOM 2090 N N . LEU A 1 244 ? -6.078 -2.587 8.228 1.00 95.06 244 LEU A N 1
ATOM 2091 C CA . LEU A 1 244 ? -4.683 -2.234 8.525 1.00 95.06 244 LEU A CA 1
ATOM 2092 C C . LEU A 1 244 ? -3.799 -3.477 8.661 1.00 95.06 244 LEU A C 1
ATOM 2094 O O . LEU A 1 244 ? -2.729 -3.535 8.057 1.00 95.06 244 LEU A O 1
ATOM 2098 N N . MET A 1 245 ? -4.257 -4.504 9.386 1.00 96.31 245 MET A N 1
ATOM 2099 C CA . MET A 1 245 ? -3.526 -5.777 9.473 1.00 96.31 245 MET A CA 1
ATOM 2100 C C . MET A 1 245 ? -3.314 -6.407 8.095 1.00 96.31 245 MET A C 1
ATOM 2102 O O . MET A 1 245 ? -2.238 -6.938 7.806 1.00 96.31 245 MET A O 1
ATOM 2106 N N . ASN A 1 246 ? -4.347 -6.372 7.252 1.00 97.44 246 ASN A N 1
ATOM 2107 C CA . ASN A 1 246 ? -4.312 -6.979 5.931 1.00 97.44 246 ASN A CA 1
ATOM 2108 C C . ASN A 1 246 ? -3.355 -6.225 4.994 1.00 97.44 246 ASN A C 1
ATOM 2110 O O . ASN A 1 246 ? -2.548 -6.853 4.312 1.00 97.44 246 ASN A O 1
ATOM 2114 N N . PHE A 1 247 ? -3.370 -4.888 5.015 1.00 97.50 247 PHE A N 1
ATOM 2115 C CA . PHE A 1 247 ? -2.431 -4.066 4.247 1.00 97.50 247 PHE A CA 1
ATOM 2116 C C . PHE A 1 247 ? -0.992 -4.188 4.743 1.00 97.50 247 PHE A C 1
ATOM 2118 O O . PHE A 1 247 ? -0.084 -4.321 3.924 1.00 97.50 247 PHE A O 1
ATOM 2125 N N . TYR A 1 248 ? -0.770 -4.236 6.057 1.00 97.44 248 TYR A N 1
ATOM 2126 C CA . TYR A 1 248 ? 0.555 -4.507 6.613 1.00 97.44 248 TYR A CA 1
ATOM 2127 C C . TYR A 1 248 ? 1.093 -5.862 6.138 1.00 97.44 248 TYR A C 1
ATOM 2129 O O . TYR A 1 248 ? 2.224 -5.968 5.661 1.00 97.44 248 TYR A O 1
ATOM 2137 N N . SER A 1 249 ? 0.254 -6.899 6.209 1.00 97.81 249 SER A N 1
ATOM 2138 C CA . SER A 1 249 ? 0.599 -8.251 5.755 1.00 97.81 249 SER A CA 1
ATOM 2139 C C . SER A 1 249 ? 0.881 -8.292 4.253 1.00 97.81 249 SER A C 1
ATOM 2141 O O . SER A 1 249 ? 1.835 -8.943 3.824 1.00 97.81 249 SER A O 1
ATOM 2143 N N . PHE A 1 250 ? 0.098 -7.557 3.461 1.00 98.19 250 PHE A N 1
ATOM 2144 C CA . PHE A 1 250 ? 0.331 -7.403 2.031 1.00 98.19 250 PHE A CA 1
ATOM 2145 C C . PHE A 1 250 ? 1.670 -6.726 1.739 1.00 98.19 250 PHE A C 1
ATOM 2147 O O . PHE A 1 250 ? 2.426 -7.228 0.915 1.00 98.19 250 PHE A O 1
ATOM 2154 N N . LEU A 1 251 ? 1.998 -5.626 2.419 1.00 97.31 251 LEU A N 1
ATOM 2155 C CA . LEU A 1 251 ? 3.260 -4.918 2.200 1.00 97.31 251 LEU A CA 1
ATOM 2156 C C . LEU A 1 251 ? 4.464 -5.758 2.630 1.00 97.31 251 LEU A C 1
ATOM 2158 O O . LEU A 1 251 ? 5.445 -5.811 1.894 1.00 97.31 251 LEU A O 1
ATOM 2162 N N . LYS A 1 252 ? 4.376 -6.511 3.737 1.00 96.81 252 LYS A N 1
ATOM 2163 C CA . LYS A 1 252 ? 5.398 -7.519 4.079 1.00 96.81 252 LYS A CA 1
ATOM 2164 C C . LYS A 1 252 ? 5.567 -8.554 2.973 1.00 96.81 252 LYS A C 1
ATOM 2166 O O . LYS A 1 252 ? 6.695 -8.874 2.607 1.00 96.81 252 LYS A O 1
ATOM 2171 N N . TYR A 1 253 ? 4.458 -9.070 2.440 1.00 96.88 253 TYR A N 1
ATOM 2172 C CA . TYR A 1 253 ? 4.490 -10.005 1.320 1.00 96.88 253 TYR A CA 1
ATOM 2173 C C . TYR A 1 253 ? 5.130 -9.362 0.082 1.00 96.88 253 TYR A C 1
ATOM 2175 O O . TYR A 1 253 ? 6.024 -9.948 -0.515 1.00 96.88 253 TYR A O 1
ATOM 2183 N N . TYR A 1 254 ? 4.751 -8.137 -0.270 1.00 97.38 254 TYR A N 1
ATOM 2184 C CA . TYR A 1 254 ? 5.272 -7.432 -1.436 1.00 97.38 254 TYR A CA 1
ATOM 2185 C C . TYR A 1 254 ? 6.751 -7.048 -1.299 1.00 97.38 254 TYR A C 1
ATOM 2187 O O . TYR A 1 254 ? 7.470 -7.083 -2.292 1.00 97.38 254 TYR A O 1
ATOM 2195 N N . TYR A 1 255 ? 7.234 -6.708 -0.103 1.00 96.56 255 TYR A N 1
ATOM 2196 C CA . TYR A 1 255 ? 8.613 -6.258 0.142 1.00 96.56 255 TYR A CA 1
ATOM 2197 C C . TYR A 1 255 ? 9.621 -7.383 0.391 1.00 96.56 255 TYR A C 1
ATOM 2199 O O 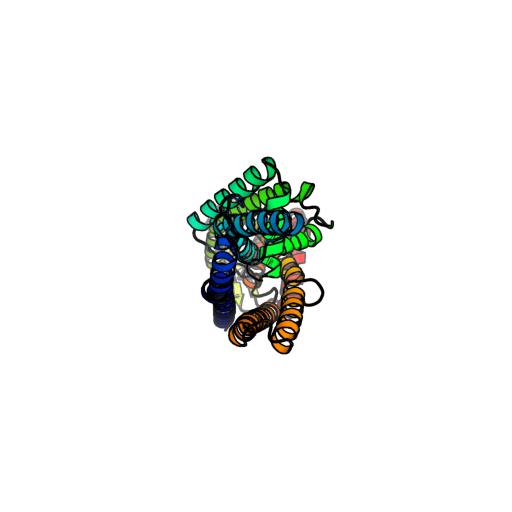. TYR A 1 255 ? 10.804 -7.102 0.577 1.00 96.56 255 TYR A O 1
ATOM 2207 N N . ASN A 1 256 ? 9.183 -8.640 0.393 1.00 93.06 256 ASN A N 1
ATOM 2208 C CA . ASN A 1 256 ? 10.023 -9.761 0.799 1.00 93.06 256 ASN A CA 1
ATOM 2209 C C . ASN A 1 256 ? 11.247 -10.009 -0.120 1.00 93.06 256 ASN A C 1
ATOM 2211 O O . ASN A 1 256 ? 11.361 -9.477 -1.230 1.00 93.06 256 ASN A O 1
ATOM 2215 N N . GLU A 1 257 ? 12.158 -10.849 0.373 1.00 92.06 257 GLU A N 1
ATOM 2216 C CA . GLU A 1 257 ? 13.449 -11.193 -0.247 1.00 92.06 257 GLU A CA 1
ATOM 2217 C C . GLU A 1 257 ? 13.416 -12.432 -1.149 1.00 92.06 257 GLU A C 1
ATOM 2219 O O . GLU A 1 257 ? 14.376 -12.665 -1.875 1.00 92.06 257 GLU A O 1
ATOM 2224 N N . ASN A 1 258 ? 12.325 -13.201 -1.138 1.00 89.19 258 ASN A N 1
ATOM 2225 C CA . ASN A 1 258 ? 12.214 -14.475 -1.853 1.00 89.19 258 ASN A CA 1
ATOM 2226 C C . ASN A 1 258 ? 11.568 -14.321 -3.237 1.00 89.19 258 ASN A C 1
ATOM 2228 O O . ASN A 1 258 ? 12.031 -14.906 -4.209 1.00 89.19 258 ASN A O 1
ATOM 2232 N N . ASP A 1 259 ? 10.478 -13.559 -3.325 1.00 86.94 259 ASP A N 1
ATOM 2233 C CA . ASP A 1 259 ? 9.729 -13.294 -4.564 1.00 86.94 259 ASP A CA 1
ATOM 2234 C C . ASP A 1 259 ? 9.170 -11.855 -4.639 1.00 86.94 259 ASP A C 1
ATOM 2236 O O . ASP A 1 259 ? 8.495 -11.477 -5.603 1.00 86.94 259 ASP A O 1
ATOM 2240 N N . GLY A 1 260 ? 9.464 -11.036 -3.626 1.00 91.25 260 GLY A N 1
ATOM 2241 C CA . GLY A 1 260 ? 9.011 -9.660 -3.481 1.00 91.25 260 GLY A CA 1
ATOM 2242 C C . GLY A 1 260 ? 9.945 -8.616 -4.100 1.00 91.25 260 GLY A C 1
ATOM 2243 O O . GLY A 1 260 ? 10.737 -8.870 -5.006 1.00 91.25 260 GLY A O 1
ATOM 2244 N N . LYS A 1 261 ? 9.810 -7.377 -3.635 1.00 93.50 261 LYS A N 1
ATOM 2245 C CA . LYS A 1 261 ? 10.526 -6.209 -4.150 1.00 93.50 261 LYS A CA 1
ATOM 2246 C C . LYS A 1 261 ? 12.020 -6.287 -3.889 1.00 93.50 261 LYS A C 1
ATOM 2248 O O . LYS A 1 261 ? 12.795 -5.984 -4.791 1.00 93.50 261 LYS A O 1
ATOM 2253 N N . LEU A 1 262 ? 12.430 -6.745 -2.706 1.00 94.56 262 LEU A N 1
ATOM 2254 C CA . LEU A 1 262 ? 13.853 -6.879 -2.410 1.00 94.56 262 LEU A CA 1
ATOM 2255 C C . LEU A 1 262 ? 14.494 -7.990 -3.252 1.00 94.56 262 LEU A C 1
ATOM 2257 O O . LEU A 1 262 ? 15.579 -7.776 -3.780 1.00 94.56 262 LEU A O 1
ATOM 2261 N N . PHE A 1 263 ? 13.788 -9.105 -3.489 1.00 93.75 263 PHE A N 1
ATOM 2262 C CA . PHE A 1 263 ? 14.239 -10.129 -4.442 1.00 93.75 263 PHE A CA 1
ATOM 2263 C C . PHE A 1 263 ? 14.548 -9.526 -5.820 1.00 93.75 263 PHE A C 1
ATOM 2265 O O . PHE A 1 263 ? 15.623 -9.738 -6.376 1.00 93.75 263 PHE A O 1
ATOM 2272 N N . ARG A 1 264 ? 13.621 -8.726 -6.362 1.00 91.69 264 ARG A N 1
ATOM 2273 C CA . ARG A 1 264 ? 13.787 -8.106 -7.686 1.00 91.69 264 ARG A CA 1
ATOM 2274 C C . ARG A 1 264 ? 14.951 -7.127 -7.730 1.00 91.69 264 ARG A C 1
ATOM 2276 O O . ARG A 1 264 ? 15.705 -7.136 -8.697 1.00 91.69 264 ARG A O 1
ATOM 2283 N N . LEU A 1 265 ? 15.112 -6.300 -6.699 1.00 93.12 265 LEU A N 1
ATOM 2284 C CA . LEU A 1 265 ? 16.237 -5.369 -6.634 1.00 93.12 265 LEU A CA 1
ATOM 2285 C C . LEU A 1 265 ? 17.578 -6.113 -6.540 1.00 93.12 265 LEU A C 1
ATOM 2287 O O . LEU A 1 265 ? 18.532 -5.707 -7.198 1.00 93.12 265 LEU A O 1
ATOM 2291 N N . ASN A 1 266 ? 17.637 -7.226 -5.803 1.00 93.75 266 ASN A N 1
ATOM 2292 C CA . ASN A 1 266 ? 18.823 -8.085 -5.748 1.00 93.75 266 ASN A CA 1
ATOM 2293 C C . ASN A 1 266 ? 19.121 -8.716 -7.116 1.00 93.75 266 ASN A C 1
ATOM 2295 O O . ASN A 1 266 ? 20.246 -8.629 -7.596 1.00 93.75 266 ASN A O 1
ATOM 2299 N N . PHE A 1 267 ? 18.104 -9.257 -7.794 1.00 92.00 267 PHE A N 1
ATOM 2300 C CA . PHE A 1 267 ? 18.255 -9.831 -9.133 1.00 92.00 267 PHE A CA 1
ATOM 2301 C C . PHE A 1 267 ? 18.772 -8.807 -10.158 1.00 92.00 267 PHE A C 1
ATOM 2303 O O . PHE A 1 267 ? 19.655 -9.105 -10.965 1.00 92.00 267 PHE A O 1
ATOM 2310 N N . ILE A 1 268 ? 18.235 -7.582 -10.138 1.00 91.00 268 ILE A N 1
ATOM 2311 C CA . ILE A 1 268 ? 18.686 -6.525 -11.051 1.00 91.00 268 ILE A CA 1
ATOM 2312 C C . ILE A 1 268 ? 20.110 -6.088 -10.707 1.00 91.00 268 ILE A C 1
ATOM 2314 O O . ILE A 1 268 ? 20.914 -5.910 -11.618 1.00 91.00 268 ILE A O 1
ATOM 2318 N N . SER A 1 269 ? 20.440 -5.977 -9.420 1.00 93.50 269 SER A N 1
ATOM 2319 C CA . SER A 1 269 ? 21.796 -5.668 -8.959 1.00 93.50 269 SER A CA 1
ATOM 2320 C C . SER A 1 269 ? 22.814 -6.681 -9.482 1.00 93.50 269 SER A C 1
ATOM 2322 O O . SER A 1 269 ? 23.807 -6.289 -10.090 1.00 93.50 269 SER A O 1
ATOM 2324 N N . GLU A 1 270 ? 22.532 -7.978 -9.343 1.00 93.44 270 GLU A N 1
ATOM 2325 C CA . GLU A 1 270 ? 23.392 -9.043 -9.870 1.00 93.44 270 GLU A CA 1
ATOM 2326 C C . GLU A 1 270 ? 23.548 -8.936 -11.391 1.00 93.44 270 GLU A C 1
ATOM 2328 O O . GLU A 1 270 ? 24.663 -8.994 -11.909 1.00 93.44 270 GLU A O 1
ATOM 2333 N N . SER A 1 271 ? 22.448 -8.690 -12.113 1.00 90.94 271 SER A N 1
ATOM 2334 C CA . SER A 1 271 ? 22.496 -8.502 -13.565 1.00 90.94 271 SER A CA 1
ATOM 2335 C C . SER A 1 271 ? 23.312 -7.273 -13.981 1.00 90.94 271 SER A C 1
ATOM 2337 O O . SER A 1 271 ? 24.024 -7.330 -14.987 1.00 90.94 271 SER A O 1
ATOM 2339 N N . LEU A 1 272 ? 23.205 -6.160 -13.251 1.00 90.75 272 LEU A N 1
ATOM 2340 C CA . LEU A 1 272 ? 23.986 -4.952 -13.517 1.00 90.75 272 LEU A CA 1
ATOM 2341 C C . LEU A 1 272 ? 25.456 -5.158 -13.166 1.00 90.75 272 LEU A C 1
ATOM 2343 O O . LEU A 1 272 ? 26.306 -4.728 -13.938 1.00 90.75 272 LEU A O 1
ATOM 2347 N N . LYS A 1 273 ? 25.760 -5.885 -12.088 1.00 93.94 273 LYS A N 1
ATOM 2348 C CA . LYS A 1 273 ? 27.130 -6.251 -11.725 1.00 93.94 273 LYS A CA 1
ATOM 2349 C C . LYS A 1 273 ? 27.811 -7.037 -12.843 1.00 93.94 273 LYS A C 1
ATOM 2351 O O . LYS A 1 273 ? 28.883 -6.646 -13.282 1.00 93.94 273 LYS A O 1
ATOM 2356 N N . THR A 1 274 ? 27.150 -8.060 -13.396 1.00 93.06 274 THR A N 1
ATOM 2357 C CA . THR A 1 274 ? 27.687 -8.798 -14.554 1.00 93.06 274 THR A CA 1
ATOM 2358 C C . THR A 1 274 ? 27.953 -7.873 -15.742 1.00 93.06 274 THR A C 1
ATOM 2360 O O . THR A 1 274 ? 29.006 -7.951 -16.364 1.00 93.06 274 THR A O 1
ATOM 2363 N N . LYS A 1 275 ? 27.027 -6.957 -16.054 1.00 90.38 275 LYS A N 1
ATOM 2364 C CA . LYS A 1 275 ? 27.220 -5.996 -17.153 1.00 90.38 275 LYS A CA 1
ATOM 2365 C C . LYS A 1 275 ? 28.362 -5.016 -16.885 1.00 90.38 275 LYS A C 1
ATOM 2367 O O . LYS A 1 275 ? 29.015 -4.598 -17.838 1.00 90.38 275 LYS A O 1
ATOM 2372 N N . PHE A 1 276 ? 28.567 -4.620 -15.633 1.00 92.31 276 PHE A N 1
ATOM 2373 C CA . PHE A 1 276 ? 29.658 -3.742 -15.227 1.00 92.31 276 PHE A CA 1
ATOM 2374 C C . PHE A 1 276 ? 31.007 -4.451 -15.367 1.00 92.31 276 PHE A C 1
ATOM 2376 O O . PHE A 1 276 ? 31.896 -3.924 -16.030 1.00 92.31 276 PHE A O 1
ATOM 2383 N N . ASP A 1 277 ? 31.111 -5.683 -14.861 1.00 93.62 277 ASP A N 1
ATOM 2384 C CA . ASP A 1 277 ? 32.316 -6.516 -14.967 1.00 93.62 277 ASP A CA 1
ATOM 2385 C C . ASP A 1 277 ? 32.684 -6.804 -16.441 1.00 93.62 277 ASP A C 1
ATOM 2387 O O . ASP A 1 277 ? 33.857 -6.877 -16.801 1.00 93.62 277 ASP A O 1
ATOM 2391 N N . GLU A 1 278 ? 31.684 -6.907 -17.325 1.00 94.25 278 GLU A N 1
ATOM 2392 C CA . GLU A 1 278 ? 31.855 -7.043 -18.781 1.00 94.25 278 GLU A CA 1
ATOM 2393 C C . GLU A 1 278 ? 32.136 -5.712 -19.517 1.00 94.25 278 GLU A C 1
ATOM 2395 O O . GLU A 1 278 ? 32.249 -5.702 -20.746 1.00 94.25 278 GLU A O 1
ATOM 2400 N N . GLY A 1 279 ? 32.192 -4.577 -18.812 1.00 90.81 279 GLY A N 1
ATOM 2401 C CA . GLY A 1 279 ? 32.416 -3.248 -19.395 1.00 90.81 279 GLY A CA 1
ATOM 2402 C C . GLY A 1 279 ? 31.260 -2.719 -20.258 1.00 90.81 279 GLY A C 1
ATOM 2403 O O . GLY A 1 279 ? 31.461 -1.837 -21.093 1.00 90.81 279 GLY A O 1
ATOM 2404 N N . LYS A 1 280 ? 30.045 -3.262 -20.100 1.00 87.31 280 LYS A N 1
ATOM 2405 C CA . LYS A 1 280 ? 28.853 -2.880 -20.885 1.00 87.31 280 LYS A CA 1
ATOM 2406 C C . LYS A 1 280 ? 28.107 -1.672 -20.320 1.00 87.31 280 LYS A C 1
ATOM 2408 O O . LYS A 1 280 ? 27.338 -1.055 -21.056 1.00 87.31 280 LYS A O 1
ATOM 2413 N N . ILE A 1 281 ? 28.292 -1.365 -19.039 1.00 87.00 281 ILE A N 1
ATOM 2414 C CA . ILE A 1 281 ? 27.720 -0.192 -18.363 1.00 87.00 281 ILE A CA 1
ATOM 2415 C C . ILE A 1 281 ? 28.810 0.544 -17.585 1.00 87.00 281 ILE A C 1
ATOM 2417 O O . ILE A 1 281 ? 29.844 -0.038 -17.258 1.00 87.00 281 ILE A O 1
ATOM 2421 N N . THR A 1 282 ? 28.583 1.822 -17.293 1.00 88.50 282 THR A N 1
ATOM 2422 C CA . THR A 1 282 ? 29.516 2.632 -16.505 1.00 88.50 282 THR A CA 1
ATOM 2423 C C . THR A 1 282 ? 29.396 2.328 -15.012 1.00 88.50 282 THR A C 1
ATOM 2425 O O . THR A 1 282 ? 28.363 1.854 -14.533 1.00 88.50 282 THR A O 1
ATOM 2428 N N . GLU A 1 283 ? 30.450 2.651 -14.261 1.00 90.00 283 GLU A N 1
ATOM 2429 C CA . GLU A 1 283 ? 30.443 2.587 -12.795 1.00 90.00 283 GLU A CA 1
ATOM 2430 C C . GLU A 1 283 ? 29.322 3.451 -12.193 1.00 90.00 283 GLU A C 1
ATOM 2432 O O . GLU A 1 283 ? 28.651 3.039 -11.251 1.00 90.00 28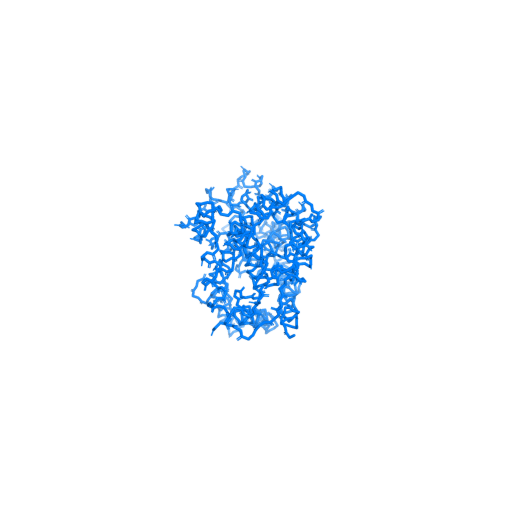3 GLU A O 1
ATOM 2437 N N . GLU A 1 284 ? 29.060 4.618 -12.785 1.00 88.88 284 GLU A N 1
ATOM 2438 C CA . GLU A 1 284 ? 27.979 5.519 -12.377 1.00 88.88 284 GLU A CA 1
ATOM 2439 C C . GLU A 1 284 ? 26.599 4.846 -12.438 1.00 88.88 284 GLU A C 1
ATOM 2441 O O . GLU A 1 284 ? 25.827 4.949 -11.482 1.00 88.88 284 GLU A O 1
ATOM 2446 N N . VAL A 1 285 ? 26.294 4.120 -13.524 1.00 87.19 285 VAL A N 1
ATOM 2447 C CA . VAL A 1 285 ? 25.017 3.396 -13.684 1.00 87.19 285 VAL A CA 1
ATOM 2448 C C . VAL A 1 285 ? 24.860 2.343 -12.587 1.00 87.19 285 VAL A C 1
ATOM 2450 O O . VAL A 1 285 ? 23.790 2.234 -11.983 1.00 87.19 285 VAL A O 1
ATOM 2453 N N . TYR A 1 286 ? 25.924 1.579 -12.325 1.00 91.44 286 TYR A N 1
ATOM 2454 C CA . TYR A 1 286 ? 25.920 0.526 -11.313 1.00 91.44 286 TYR A CA 1
ATOM 2455 C C . TYR A 1 286 ? 25.757 1.100 -9.899 1.00 91.44 286 TYR A C 1
ATOM 2457 O O . TYR A 1 286 ? 24.819 0.730 -9.192 1.00 91.44 286 TYR A O 1
ATOM 2465 N N . ASN A 1 287 ? 26.597 2.065 -9.516 1.00 91.88 287 ASN A N 1
ATOM 2466 C CA . ASN A 1 287 ? 26.571 2.676 -8.185 1.00 91.88 287 ASN A CA 1
ATOM 2467 C C . ASN A 1 287 ? 25.248 3.403 -7.905 1.00 91.88 287 ASN A C 1
ATOM 2469 O O . ASN A 1 287 ? 24.719 3.305 -6.797 1.00 91.88 287 ASN A O 1
ATOM 2473 N N . SER A 1 288 ? 24.670 4.069 -8.912 1.00 90.62 288 SER A N 1
ATOM 2474 C CA . SER A 1 288 ? 23.362 4.722 -8.775 1.00 90.62 288 SER A CA 1
ATOM 2475 C C . SER A 1 288 ? 22.255 3.717 -8.451 1.00 90.62 288 SER A C 1
ATOM 2477 O O . SER A 1 288 ? 21.400 3.986 -7.608 1.00 90.62 288 SER A O 1
ATOM 2479 N N . PHE A 1 289 ? 22.263 2.542 -9.091 1.00 92.44 289 PHE A N 1
ATOM 2480 C CA . PHE A 1 289 ? 21.282 1.500 -8.795 1.00 92.44 289 PHE A CA 1
ATOM 2481 C C . PHE A 1 289 ? 21.522 0.841 -7.429 1.00 92.44 289 PHE A C 1
ATOM 2483 O O . PHE A 1 289 ? 20.568 0.606 -6.682 1.00 92.44 289 PHE A O 1
ATOM 2490 N N . GLU A 1 290 ? 22.780 0.582 -7.065 1.00 94.50 290 GLU A N 1
ATOM 2491 C CA . GLU A 1 290 ? 23.122 0.041 -5.745 1.00 94.50 290 GLU A CA 1
ATOM 2492 C C . GLU A 1 290 ? 22.626 0.953 -4.615 1.00 94.50 290 GLU A C 1
ATOM 2494 O O . GLU A 1 290 ? 22.097 0.461 -3.615 1.00 94.50 290 GLU A O 1
ATOM 2499 N N . GLU A 1 291 ? 22.696 2.278 -4.787 1.00 94.19 291 GLU A N 1
ATOM 2500 C CA . GLU A 1 291 ? 22.163 3.212 -3.792 1.00 94.19 291 GLU A CA 1
ATOM 2501 C C . GLU A 1 291 ? 20.639 3.077 -3.626 1.00 94.19 291 GLU A C 1
ATOM 2503 O O . GLU A 1 291 ? 20.134 3.076 -2.498 1.00 94.19 291 GLU A O 1
ATOM 2508 N N . ILE A 1 292 ? 19.895 2.889 -4.724 1.00 93.62 292 ILE A N 1
ATOM 2509 C CA . ILE A 1 292 ? 18.445 2.630 -4.685 1.00 93.62 292 ILE A CA 1
ATOM 2510 C C . ILE A 1 292 ? 18.157 1.348 -3.899 1.00 93.62 292 ILE A C 1
ATOM 2512 O O . ILE A 1 292 ? 17.275 1.340 -3.031 1.00 93.62 292 ILE A O 1
ATOM 2516 N N . ARG A 1 293 ? 18.899 0.267 -4.184 1.00 94.94 293 ARG A N 1
ATOM 2517 C CA . ARG A 1 293 ? 18.739 -1.026 -3.504 1.00 94.94 293 ARG A CA 1
ATOM 2518 C C . ARG A 1 293 ? 18.998 -0.895 -2.007 1.00 94.94 293 ARG A C 1
ATOM 2520 O O . ARG A 1 293 ? 18.157 -1.310 -1.207 1.00 94.94 293 ARG A O 1
ATOM 2527 N N . GLU A 1 294 ? 20.121 -0.297 -1.616 1.00 95.81 294 GLU A N 1
ATOM 2528 C CA . GLU A 1 294 ? 20.469 -0.129 -0.202 1.00 95.81 294 GLU A CA 1
ATOM 2529 C C . GLU A 1 294 ? 19.503 0.814 0.524 1.00 95.81 294 GLU A C 1
ATOM 2531 O O . GLU A 1 294 ? 19.143 0.561 1.678 1.00 95.81 294 GLU A O 1
ATOM 2536 N N . SER A 1 295 ? 19.012 1.862 -0.146 1.00 95.38 295 SER A N 1
ATOM 2537 C CA . SER A 1 295 ? 17.976 2.735 0.416 1.00 95.38 295 SER A CA 1
ATOM 2538 C C . SER A 1 295 ? 16.680 1.966 0.684 1.00 95.38 295 SER A C 1
ATOM 2540 O O . SER A 1 295 ? 16.105 2.098 1.766 1.00 95.38 295 SER A O 1
ATOM 2542 N N . PHE A 1 296 ? 16.238 1.118 -0.253 1.00 95.12 296 PHE A N 1
ATOM 2543 C CA . PHE A 1 296 ? 15.052 0.283 -0.048 1.00 95.12 296 PHE A CA 1
ATOM 2544 C C . PHE A 1 296 ? 15.258 -0.752 1.062 1.00 95.12 296 PHE A C 1
ATOM 2546 O O . PHE A 1 296 ? 14.369 -0.965 1.886 1.00 95.12 296 PHE A O 1
ATOM 2553 N N . ARG A 1 297 ? 16.439 -1.376 1.124 1.00 95.69 297 ARG A N 1
ATOM 2554 C CA . ARG A 1 297 ? 16.785 -2.343 2.171 1.00 95.69 297 ARG A CA 1
ATOM 2555 C C . ARG A 1 297 ? 16.701 -1.715 3.563 1.00 95.69 297 ARG A C 1
ATOM 2557 O O . ARG A 1 297 ? 16.099 -2.305 4.457 1.00 95.69 297 ARG A O 1
ATOM 2564 N N . LYS A 1 298 ? 17.245 -0.505 3.739 1.00 95.50 298 LYS A N 1
ATOM 2565 C CA . LYS A 1 298 ? 17.141 0.257 4.998 1.00 95.50 298 LYS A CA 1
ATOM 2566 C C . LYS A 1 298 ? 15.690 0.578 5.349 1.00 95.50 298 LYS A C 1
ATOM 2568 O O . LYS A 1 298 ? 15.278 0.336 6.480 1.00 95.50 298 LYS A O 1
ATOM 2573 N N . TYR A 1 299 ? 14.913 1.054 4.374 1.00 94.56 299 TYR A N 1
ATOM 2574 C CA . TYR A 1 299 ? 13.480 1.300 4.551 1.00 94.56 299 TYR A CA 1
ATOM 2575 C C . TYR A 1 299 ? 12.731 0.036 5.004 1.00 94.56 299 TYR A C 1
ATOM 2577 O O . TYR A 1 299 ? 12.002 0.082 5.992 1.00 94.56 299 TYR A O 1
ATOM 2585 N N . LYS A 1 300 ? 12.954 -1.110 4.344 1.00 95.19 300 LYS A N 1
ATOM 2586 C CA . LYS A 1 300 ? 12.336 -2.395 4.706 1.00 95.19 300 LYS A CA 1
ATOM 2587 C C . LYS A 1 300 ? 12.671 -2.804 6.142 1.00 95.19 300 LYS A C 1
ATOM 2589 O O . LYS A 1 300 ? 11.773 -3.214 6.871 1.00 95.19 300 LYS A O 1
ATOM 2594 N N . ILE A 1 301 ? 13.938 -2.690 6.547 1.00 94.50 301 ILE A N 1
ATOM 2595 C CA . ILE A 1 301 ? 14.379 -3.050 7.903 1.00 94.50 301 ILE A CA 1
ATOM 2596 C C . ILE A 1 301 ? 13.652 -2.198 8.950 1.00 94.50 301 ILE A C 1
ATOM 2598 O O . ILE A 1 301 ? 13.124 -2.743 9.920 1.00 94.50 301 ILE A O 1
ATOM 2602 N N . GLU A 1 302 ? 13.570 -0.879 8.754 1.00 93.44 302 GLU A N 1
ATOM 2603 C CA . GLU A 1 302 ? 12.849 -0.011 9.692 1.00 93.44 302 GLU A CA 1
ATOM 2604 C C . GLU A 1 302 ? 11.328 -0.247 9.649 1.00 93.44 302 GLU A C 1
ATOM 2606 O O . GLU A 1 302 ? 10.695 -0.278 10.705 1.00 93.44 302 GLU A O 1
ATOM 2611 N N . PHE A 1 303 ? 10.740 -0.521 8.478 1.00 93.38 303 PHE A N 1
ATOM 2612 C CA . PHE A 1 303 ? 9.334 -0.930 8.346 1.00 93.38 303 PHE A CA 1
ATOM 2613 C C . PHE A 1 303 ? 9.027 -2.200 9.158 1.00 93.38 303 PHE A C 1
ATOM 2615 O O . PHE A 1 303 ? 8.042 -2.258 9.899 1.00 93.38 303 PHE A O 1
ATOM 2622 N N . GLU A 1 304 ? 9.884 -3.218 9.064 1.00 93.12 304 GLU A N 1
ATOM 2623 C CA . GLU A 1 304 ? 9.730 -4.472 9.810 1.00 93.12 304 GLU A CA 1
ATOM 2624 C C . GLU A 1 304 ? 9.939 -4.277 11.318 1.00 93.12 304 GLU A C 1
ATOM 2626 O O . GLU A 1 304 ? 9.219 -4.881 12.114 1.00 93.12 304 GLU A O 1
ATOM 2631 N N . LYS A 1 305 ? 10.867 -3.397 11.708 1.00 91.94 305 LYS A N 1
ATOM 2632 C CA . LYS A 1 305 ? 11.177 -3.061 13.106 1.00 91.94 305 LYS A CA 1
ATOM 2633 C C . LYS A 1 305 ? 10.082 -2.244 13.792 1.00 91.94 305 LYS A C 1
ATOM 2635 O O . LYS A 1 305 ? 9.810 -2.476 14.968 1.00 91.94 305 LYS A O 1
ATOM 2640 N N . ILE A 1 306 ? 9.462 -1.294 13.088 1.00 90.69 306 ILE A N 1
ATOM 2641 C CA . ILE A 1 306 ? 8.265 -0.585 13.573 1.00 90.69 306 ILE A CA 1
ATOM 2642 C C . ILE A 1 306 ? 7.113 -1.581 13.729 1.00 90.69 306 ILE A C 1
ATOM 2644 O O . ILE A 1 306 ? 6.379 -1.557 14.723 1.00 90.69 306 ILE A O 1
ATOM 2648 N N . GLY A 1 307 ? 7.000 -2.501 12.771 1.00 92.44 307 GLY A N 1
ATOM 2649 C CA . GLY A 1 307 ? 6.043 -3.589 12.815 1.00 92.44 307 GLY A CA 1
ATOM 2650 C C . GLY A 1 307 ? 4.596 -3.116 12.678 1.00 92.44 307 GLY A C 1
ATOM 2651 O O . GLY A 1 307 ? 4.313 -1.962 12.365 1.00 92.44 307 GLY A O 1
ATOM 2652 N N . LEU A 1 308 ? 3.657 -4.022 12.957 1.00 93.56 308 LEU A N 1
ATOM 2653 C CA . LEU A 1 308 ? 2.229 -3.706 12.907 1.00 93.56 308 LEU A CA 1
ATOM 2654 C C . LEU A 1 308 ? 1.850 -2.594 13.899 1.00 93.56 308 LEU A C 1
ATOM 2656 O O . LEU A 1 308 ? 0.977 -1.797 13.590 1.00 93.56 308 LEU A O 1
ATOM 2660 N N . LYS A 1 309 ? 2.512 -2.504 15.064 1.00 92.00 309 LYS A N 1
ATOM 2661 C CA . LYS A 1 309 ? 2.165 -1.547 16.134 1.00 92.00 309 LYS A CA 1
ATOM 2662 C C . LYS A 1 309 ? 2.171 -0.094 15.651 1.00 92.00 309 LYS A C 1
ATOM 2664 O O . LYS A 1 309 ? 1.224 0.632 15.938 1.00 92.00 309 LYS A O 1
ATOM 2669 N N . GLY A 1 310 ? 3.202 0.303 14.905 1.00 90.19 310 GLY A N 1
ATOM 2670 C CA . GLY A 1 310 ? 3.320 1.655 14.354 1.00 90.19 310 GLY A CA 1
ATOM 2671 C C . GLY A 1 310 ? 2.792 1.810 12.925 1.00 90.19 310 GLY A C 1
ATOM 2672 O O . GLY A 1 310 ? 3.060 2.829 12.295 1.00 90.19 310 GLY A O 1
ATOM 2673 N N . PHE A 1 311 ? 2.089 0.808 12.390 1.00 92.62 311 PHE A N 1
ATOM 2674 C CA . PHE A 1 311 ? 1.557 0.831 11.030 1.00 92.62 311 PHE A CA 1
ATOM 2675 C C . PHE A 1 311 ? 0.253 1.634 10.932 1.00 92.62 311 PHE A C 1
ATOM 2677 O O . PHE A 1 311 ? -0.584 1.576 11.834 1.00 92.62 311 PHE A O 1
ATOM 2684 N N . GLY A 1 312 ? 0.045 2.308 9.799 1.00 90.12 312 GLY A N 1
ATOM 2685 C CA . GLY A 1 312 ? -1.168 3.058 9.480 1.00 90.12 312 GLY A CA 1
ATOM 2686 C C . GLY A 1 312 ? -0.928 4.563 9.396 1.00 90.12 312 GLY A C 1
ATOM 2687 O O . GLY A 1 312 ? 0.202 5.021 9.224 1.00 90.12 312 GLY A O 1
ATOM 2688 N N . ASN A 1 313 ? -2.012 5.327 9.515 1.00 87.44 313 ASN A N 1
ATOM 2689 C CA . ASN A 1 313 ? -1.954 6.783 9.508 1.00 87.44 313 ASN A CA 1
ATOM 2690 C C . ASN A 1 313 ? -1.103 7.291 10.698 1.00 87.44 313 ASN A C 1
ATOM 2692 O O . ASN A 1 313 ? -1.274 6.766 11.801 1.00 87.44 313 ASN A O 1
ATOM 2696 N N . PRO A 1 314 ? -0.217 8.291 10.515 1.00 82.50 314 PRO A N 1
ATOM 2697 C CA . PRO A 1 314 ? 0.615 8.825 11.598 1.00 82.50 314 PRO A CA 1
ATOM 2698 C C . PRO A 1 314 ? -0.178 9.285 12.828 1.00 82.50 314 PRO A C 1
ATOM 2700 O O . PRO A 1 314 ? 0.269 9.071 13.953 1.00 82.50 314 PRO A O 1
ATOM 2703 N N . ASP A 1 315 ? -1.372 9.841 12.616 1.00 82.69 315 ASP A N 1
ATOM 2704 C CA . ASP A 1 315 ? -2.236 10.366 13.677 1.00 82.69 315 ASP A CA 1
ATOM 2705 C C . ASP A 1 315 ? -3.084 9.266 14.346 1.00 82.69 315 ASP A C 1
ATOM 2707 O O . ASP A 1 315 ? -3.622 9.453 15.438 1.00 82.69 315 ASP A O 1
ATOM 2711 N N . LEU A 1 316 ? -3.199 8.094 13.710 1.00 88.62 316 LEU A N 1
ATOM 2712 C CA . LEU A 1 316 ? -3.982 6.961 14.200 1.00 88.62 316 LEU A CA 1
ATOM 2713 C C . LEU A 1 316 ? -3.327 5.630 13.813 1.00 88.62 316 LEU A C 1
ATOM 2715 O O . LEU A 1 316 ? -3.850 4.844 13.014 1.00 88.62 316 LEU A O 1
ATOM 2719 N N . GLN A 1 317 ? -2.156 5.387 14.398 1.00 91.19 317 GLN A N 1
ATOM 2720 C CA . GLN A 1 317 ? -1.435 4.129 14.237 1.00 91.19 317 GLN A CA 1
ATOM 2721 C C . GLN A 1 317 ? -2.237 2.953 14.800 1.00 91.19 317 GLN A C 1
ATOM 2723 O O . GLN A 1 317 ? -3.096 3.115 15.671 1.00 91.19 317 GLN A O 1
ATOM 2728 N N . TYR A 1 318 ? -1.889 1.741 14.374 1.00 93.50 318 TYR A N 1
ATOM 2729 C CA . TYR A 1 318 ? -2.540 0.510 14.811 1.00 93.50 318 TYR A CA 1
ATOM 2730 C C . TYR A 1 318 ? -2.675 0.395 16.334 1.00 93.50 318 TYR A C 1
ATOM 2732 O O . TYR A 1 318 ? -3.758 0.099 16.831 1.00 93.50 318 TYR A O 1
ATOM 2740 N N . ILE A 1 319 ? -1.602 0.653 17.091 1.00 91.38 319 ILE A N 1
ATOM 2741 C CA . ILE A 1 319 ? -1.641 0.557 18.558 1.00 91.38 319 ILE A CA 1
ATOM 2742 C C . ILE A 1 319 ? -2.593 1.585 19.185 1.00 91.38 319 ILE A C 1
ATOM 2744 O O . ILE A 1 319 ? -3.318 1.262 20.125 1.00 91.38 319 ILE A O 1
ATOM 2748 N N . VAL A 1 320 ? -2.644 2.796 18.624 1.00 91.12 320 VAL A N 1
ATOM 2749 C CA . VAL A 1 320 ? -3.539 3.871 19.069 1.00 91.12 320 VAL A CA 1
ATOM 2750 C C . VAL A 1 320 ? -4.990 3.503 18.765 1.00 91.12 320 VAL A C 1
ATOM 2752 O O . VAL A 1 320 ? -5.857 3.648 19.625 1.00 91.12 320 VAL A O 1
ATOM 2755 N N . LEU A 1 321 ? -5.249 2.942 17.580 1.00 93.44 321 LEU A N 1
ATOM 2756 C CA . LEU A 1 321 ? -6.565 2.449 17.183 1.00 93.44 321 LEU A CA 1
ATOM 2757 C C . LEU A 1 321 ? -7.054 1.316 18.097 1.00 93.44 321 LEU A C 1
ATOM 2759 O O . LEU A 1 321 ? -8.214 1.314 18.503 1.00 93.44 321 LEU A O 1
ATOM 2763 N N . ILE A 1 322 ? -6.183 0.366 18.452 1.00 93.62 322 ILE A N 1
ATOM 2764 C CA . ILE A 1 322 ? -6.508 -0.718 19.391 1.00 93.62 322 ILE A CA 1
ATOM 2765 C C . ILE A 1 322 ? -6.910 -0.154 20.757 1.00 93.62 322 ILE A C 1
ATOM 2767 O O . ILE A 1 322 ? -7.954 -0.531 21.295 1.00 93.62 322 ILE A O 1
ATOM 2771 N N . ASP A 1 323 ? -6.114 0.773 21.294 1.00 90.50 323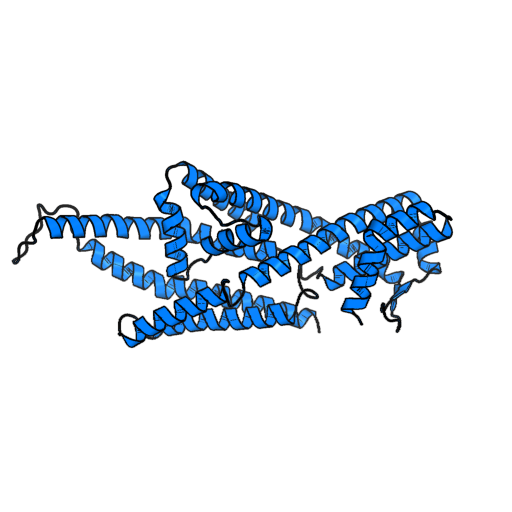 ASP A N 1
ATOM 2772 C CA . ASP A 1 323 ? -6.390 1.413 22.581 1.00 90.50 323 ASP A CA 1
ATOM 2773 C C . ASP A 1 323 ? -7.704 2.200 22.556 1.00 90.50 323 ASP A C 1
ATOM 2775 O O . ASP A 1 323 ? -8.489 2.140 23.506 1.00 90.50 323 ASP A O 1
ATOM 2779 N N . PHE A 1 324 ? -7.970 2.899 21.455 1.00 92.25 324 PHE A N 1
ATOM 2780 C CA . PHE A 1 324 ? -9.219 3.612 21.230 1.00 92.25 324 PHE A CA 1
ATOM 2781 C C . PHE A 1 324 ? -10.432 2.668 21.228 1.00 92.25 324 PHE A C 1
ATOM 2783 O O . PHE A 1 324 ? -11.383 2.882 21.987 1.00 92.25 324 PHE A O 1
ATOM 2790 N N . ILE A 1 325 ? -10.384 1.584 20.441 1.00 94.62 325 ILE A N 1
ATOM 2791 C CA . ILE A 1 325 ? -11.471 0.595 20.384 1.00 94.62 325 ILE A CA 1
ATOM 2792 C C . ILE A 1 325 ? -11.703 -0.010 21.769 1.00 94.62 325 ILE A C 1
ATOM 2794 O O . ILE A 1 325 ? -12.850 -0.109 22.206 1.00 94.62 325 ILE A O 1
ATOM 2798 N N . TYR A 1 326 ? -10.632 -0.383 22.475 1.00 93.31 326 TYR A N 1
ATOM 2799 C CA . TYR A 1 326 ? -10.717 -0.950 23.819 1.00 93.31 326 TYR A CA 1
ATOM 2800 C C . TYR A 1 326 ? -11.448 -0.010 24.786 1.00 93.31 326 TYR A C 1
ATOM 2802 O O . TYR A 1 326 ? -12.402 -0.427 25.446 1.00 93.31 326 TYR A O 1
ATOM 2810 N N . LYS A 1 327 ? -11.056 1.269 24.828 1.00 92.62 327 LYS A N 1
ATOM 2811 C CA . LYS A 1 327 ? -11.682 2.280 25.696 1.00 92.62 327 LYS A CA 1
ATOM 2812 C C . LYS A 1 327 ? -13.170 2.443 25.396 1.00 92.62 327 LYS A C 1
ATOM 2814 O O . LYS A 1 327 ? -13.985 2.389 26.316 1.00 92.62 327 LYS A O 1
ATOM 2819 N N . ILE A 1 328 ? -13.547 2.547 24.121 1.00 94.38 328 ILE A N 1
ATOM 2820 C CA . ILE A 1 328 ? -14.965 2.599 23.737 1.00 94.38 328 ILE A CA 1
ATOM 2821 C C . ILE A 1 328 ? -15.704 1.341 24.196 1.00 94.38 328 ILE A C 1
ATOM 2823 O O . ILE A 1 328 ? -16.784 1.437 24.783 1.00 94.38 328 ILE A O 1
ATOM 2827 N N . CYS A 1 329 ? -15.122 0.162 23.976 1.00 94.56 329 CYS A N 1
ATOM 2828 C CA . CYS A 1 329 ? -15.751 -1.091 24.375 1.00 94.56 329 CYS A CA 1
ATOM 2829 C C . CYS A 1 329 ? -15.970 -1.166 25.891 1.00 94.56 329 CYS A C 1
ATOM 2831 O O . CYS A 1 329 ? -17.012 -1.658 26.321 1.00 94.56 329 CYS A O 1
ATOM 2833 N N . LYS A 1 330 ? -15.049 -0.630 26.701 1.00 94.06 330 LYS A N 1
ATOM 2834 C CA . LYS A 1 330 ? -15.197 -0.572 28.161 1.00 94.06 330 LYS A CA 1
ATOM 2835 C C . LYS A 1 330 ? -16.294 0.383 28.628 1.00 94.06 330 LYS A C 1
ATOM 2837 O O . LYS A 1 330 ? -17.001 0.057 29.578 1.00 94.06 330 LYS A O 1
ATOM 2842 N N . ILE A 1 331 ? -16.503 1.507 27.942 1.00 94.00 331 ILE A N 1
ATOM 2843 C CA . ILE A 1 331 ? -17.643 2.402 28.219 1.00 94.00 331 ILE A CA 1
ATOM 2844 C C . ILE A 1 331 ? -18.970 1.690 27.915 1.00 94.00 331 ILE A C 1
ATOM 2846 O O . ILE A 1 331 ? -19.905 1.743 28.717 1.00 94.00 331 ILE A O 1
ATOM 2850 N N . VAL A 1 332 ? -19.047 0.993 26.775 1.00 94.50 332 VAL A N 1
ATOM 2851 C CA . VAL A 1 332 ? -20.236 0.217 26.380 1.00 94.50 332 VAL A CA 1
ATOM 2852 C C . VAL A 1 332 ? -20.508 -0.919 27.368 1.00 94.50 332 VAL A C 1
ATOM 2854 O O . VAL A 1 332 ? -21.645 -1.095 27.807 1.00 94.50 332 VAL A O 1
ATOM 2857 N N . GLU A 1 333 ? -19.467 -1.650 27.766 1.00 95.00 333 GLU A N 1
ATOM 2858 C CA . GLU A 1 333 ? -19.557 -2.709 28.772 1.00 95.00 333 GLU A CA 1
ATOM 2859 C C . GLU A 1 333 ? -20.063 -2.179 30.117 1.00 95.00 333 GLU A C 1
ATOM 2861 O O . GLU A 1 333 ? -21.005 -2.746 30.674 1.00 95.00 333 GLU A O 1
ATOM 2866 N N . PHE A 1 334 ? -19.505 -1.066 30.604 1.00 93.81 334 PHE A N 1
ATOM 2867 C CA . PHE A 1 334 ? -19.950 -0.422 3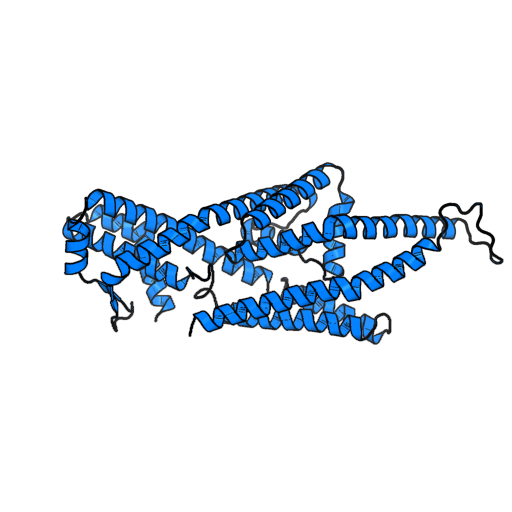1.841 1.00 93.81 334 PHE A CA 1
ATOM 2868 C C . PHE A 1 334 ? -21.445 -0.086 31.801 1.00 93.81 334 PHE A C 1
ATOM 2870 O O . PHE A 1 334 ? -22.186 -0.400 32.737 1.00 93.81 334 PHE A O 1
ATOM 2877 N N . TYR A 1 335 ? -21.915 0.500 30.696 1.00 94.38 335 TYR A N 1
ATOM 2878 C CA . TYR A 1 335 ? -23.329 0.819 30.528 1.00 94.38 335 TYR A CA 1
ATOM 2879 C C . TYR A 1 335 ? -24.216 -0.432 30.547 1.00 94.38 335 TYR A C 1
ATOM 2881 O O . TYR A 1 335 ? -25.256 -0.428 31.211 1.00 94.38 335 TYR A O 1
ATOM 2889 N N . TYR A 1 336 ? -23.836 -1.504 29.845 1.00 95.12 336 TYR A N 1
ATOM 2890 C CA . TYR A 1 336 ? -24.639 -2.727 29.825 1.00 95.12 336 TYR A CA 1
ATOM 2891 C C . TYR A 1 336 ? -24.693 -3.422 31.183 1.00 95.12 336 TYR A C 1
ATOM 2893 O O . TYR A 1 336 ? -25.778 -3.833 31.595 1.00 95.12 336 TYR A O 1
ATOM 2901 N N . LEU A 1 337 ? -23.575 -3.487 31.910 1.00 94.12 337 LEU A N 1
ATOM 2902 C CA . LEU A 1 337 ? -23.541 -4.049 33.262 1.00 94.12 337 LEU A CA 1
ATOM 2903 C C . LEU A 1 337 ? -24.442 -3.264 34.221 1.00 94.12 337 LEU A C 1
ATOM 2905 O O . LEU A 1 337 ? -25.252 -3.858 34.931 1.00 94.12 337 LEU A O 1
ATOM 2909 N N . ARG A 1 338 ? -24.359 -1.928 34.195 1.00 91.50 338 ARG A N 1
ATOM 2910 C CA . ARG A 1 338 ? -25.161 -1.051 35.061 1.00 91.50 338 ARG A CA 1
ATOM 2911 C C . ARG A 1 338 ? -26.665 -1.166 34.800 1.00 91.50 338 ARG A C 1
ATOM 2913 O O . ARG A 1 338 ? -27.452 -1.047 35.731 1.00 91.50 338 ARG A O 1
ATOM 2920 N N . ASN A 1 339 ? -27.055 -1.384 33.546 1.00 92.06 339 ASN A N 1
ATOM 2921 C CA . ASN A 1 339 ? -28.458 -1.488 33.136 1.00 92.06 339 ASN A CA 1
ATOM 2922 C C . ASN A 1 339 ? -28.950 -2.938 33.014 1.00 92.06 339 ASN A C 1
ATOM 2924 O O . ASN A 1 339 ? -29.998 -3.165 32.416 1.00 92.06 339 ASN A O 1
ATOM 2928 N N . MET A 1 340 ? -28.197 -3.914 33.539 1.00 94.31 340 MET A N 1
ATOM 2929 C CA . MET A 1 340 ? -28.551 -5.341 33.515 1.00 94.31 340 MET A CA 1
ATOM 2930 C C . MET A 1 340 ? -28.819 -5.899 32.100 1.00 94.31 340 MET A C 1
ATOM 2932 O O . MET A 1 340 ? -29.587 -6.841 31.921 1.00 94.31 340 MET A O 1
ATOM 2936 N N . LYS A 1 341 ? -28.163 -5.344 31.071 1.00 93.31 341 LYS A N 1
ATOM 2937 C CA . LYS A 1 341 ? -28.282 -5.769 29.662 1.00 93.31 341 LYS A CA 1
ATOM 2938 C C . LYS A 1 341 ? -27.280 -6.878 29.323 1.00 93.31 341 LYS A C 1
ATOM 2940 O O . LYS A 1 341 ? -26.392 -6.703 28.488 1.00 93.31 341 LYS A O 1
ATOM 2945 N N . TYR A 1 342 ? -27.383 -8.011 30.014 1.00 92.88 342 TYR A N 1
ATOM 2946 C CA . TYR A 1 342 ? -26.384 -9.086 29.935 1.00 92.88 342 TYR A CA 1
ATOM 2947 C C . TYR A 1 342 ? -26.318 -9.773 28.564 1.00 92.88 342 TYR A C 1
ATOM 2949 O O . TYR A 1 342 ? -25.226 -10.100 28.103 1.00 92.88 342 TYR A O 1
ATOM 2957 N N . GLU A 1 343 ? -27.453 -9.949 27.885 1.00 94.00 343 GLU A N 1
ATOM 2958 C CA . GLU A 1 343 ? -27.496 -10.558 26.547 1.00 94.00 343 GLU A CA 1
ATOM 2959 C C . GLU A 1 343 ? -26.805 -9.673 25.501 1.00 94.00 343 GLU A C 1
ATOM 2961 O O . GLU A 1 343 ? -25.918 -10.136 24.781 1.00 94.00 343 GLU A O 1
ATOM 2966 N N . ASP A 1 344 ? -27.131 -8.375 25.479 1.00 92.38 344 ASP A N 1
ATOM 2967 C CA . ASP A 1 344 ? -26.478 -7.391 24.607 1.00 92.38 344 ASP A CA 1
ATOM 2968 C C . ASP A 1 344 ? -24.964 -7.332 24.853 1.00 92.38 344 ASP A C 1
ATOM 2970 O O . ASP A 1 344 ? -24.173 -7.249 23.906 1.00 92.38 344 ASP A O 1
ATOM 2974 N N . LEU A 1 345 ? -24.551 -7.405 26.124 1.00 94.12 345 LEU A N 1
ATOM 2975 C CA . LEU A 1 345 ? -23.143 -7.452 26.499 1.00 94.12 345 LEU A CA 1
ATOM 2976 C C . LEU A 1 345 ? -22.456 -8.711 25.976 1.00 94.12 345 LEU A C 1
ATOM 2978 O O . LEU A 1 345 ? -21.342 -8.619 25.460 1.00 94.12 345 LEU A O 1
ATOM 2982 N N . GLN A 1 346 ? -23.097 -9.874 26.087 1.00 94.12 346 GLN A N 1
ATOM 2983 C CA . GLN A 1 346 ? -22.520 -11.124 25.603 1.00 94.12 346 GLN A CA 1
ATOM 2984 C C . GLN A 1 346 ? -22.329 -11.096 24.082 1.00 94.12 346 GLN A C 1
ATOM 2986 O O . GLN A 1 346 ? -21.267 -11.484 23.590 1.00 94.12 346 GLN A O 1
ATOM 2991 N N . VAL A 1 347 ? -23.308 -10.567 23.339 1.00 92.81 347 VAL A N 1
ATOM 2992 C CA . VAL A 1 347 ? -23.184 -10.354 21.888 1.00 92.81 347 VAL A CA 1
ATOM 2993 C C . VAL A 1 347 ? -22.031 -9.397 21.584 1.00 92.81 347 VAL A C 1
ATOM 2995 O O . VAL A 1 347 ? -21.175 -9.698 20.759 1.00 92.81 347 VAL A O 1
ATOM 2998 N N . PHE A 1 348 ? -21.951 -8.264 22.283 1.00 93.06 348 PHE A N 1
ATOM 2999 C CA . PHE A 1 348 ? -20.887 -7.283 22.066 1.00 93.06 348 PHE A CA 1
ATOM 3000 C C . PHE A 1 348 ? -19.483 -7.825 22.389 1.00 93.06 348 PHE A C 1
ATOM 3002 O O . PHE A 1 348 ? -18.522 -7.536 21.668 1.00 93.06 348 PHE A O 1
ATOM 3009 N N . ARG A 1 349 ? -19.362 -8.649 23.438 1.00 92.75 349 ARG A N 1
ATOM 3010 C CA . ARG A 1 349 ? -18.124 -9.357 23.795 1.00 92.75 349 ARG A CA 1
ATOM 3011 C C . ARG A 1 349 ? -17.672 -10.303 22.699 1.00 92.75 349 ARG A C 1
ATOM 3013 O O . ARG A 1 349 ? -16.508 -10.238 22.306 1.00 92.75 349 ARG A O 1
ATOM 3020 N N . ASN A 1 350 ? -18.594 -11.115 22.194 1.00 92.69 350 ASN A N 1
ATOM 3021 C CA . ASN A 1 350 ? -18.322 -12.065 21.123 1.00 92.69 350 ASN A CA 1
ATOM 3022 C C . ASN A 1 350 ? -18.008 -11.370 19.789 1.00 92.69 350 ASN A C 1
ATOM 3024 O O . ASN A 1 350 ? -17.209 -11.889 19.019 1.00 92.69 350 ASN A O 1
ATOM 3028 N N . ASP A 1 351 ? -18.594 -10.200 19.519 1.00 90.81 351 ASP A N 1
ATOM 3029 C CA . ASP A 1 351 ? -18.358 -9.458 18.275 1.00 90.81 351 ASP A CA 1
ATOM 3030 C C . ASP A 1 351 ? -16.982 -8.760 18.259 1.00 90.81 351 ASP A C 1
ATOM 3032 O O . ASP A 1 351 ? -16.300 -8.755 17.229 1.00 90.81 351 ASP A O 1
ATOM 3036 N N . ILE A 1 352 ? -16.596 -8.101 19.366 1.00 93.75 352 ILE A N 1
ATOM 3037 C CA . ILE A 1 352 ? -15.465 -7.150 19.388 1.00 93.75 352 ILE A CA 1
ATOM 3038 C C . ILE A 1 352 ? -14.616 -7.262 20.656 1.00 93.75 352 ILE A C 1
ATOM 3040 O O . ILE A 1 352 ? -13.407 -7.485 20.554 1.00 93.75 352 ILE A O 1
ATOM 3044 N N . LEU A 1 353 ? -15.214 -7.053 21.839 1.00 92.56 353 LEU A N 1
ATOM 3045 C CA . LEU A 1 353 ? -14.449 -6.742 23.057 1.00 92.56 353 LEU A CA 1
ATOM 3046 C C . LEU A 1 353 ? -13.471 -7.865 23.434 1.00 92.56 353 LEU A C 1
ATOM 3048 O O . LEU A 1 353 ? -12.315 -7.566 23.716 1.00 92.56 353 LEU A O 1
ATOM 3052 N N . PHE A 1 354 ? -13.873 -9.137 23.329 1.00 92.62 354 PHE A N 1
ATOM 3053 C CA . PHE A 1 354 ? -12.988 -10.272 23.624 1.00 92.62 354 PHE A CA 1
ATOM 3054 C C . PHE A 1 354 ? -11.725 -10.280 22.747 1.00 92.62 354 PHE A C 1
ATOM 3056 O O . PHE A 1 354 ? -10.612 -10.496 23.230 1.00 92.62 354 PHE A O 1
ATOM 3063 N N . TYR A 1 355 ? -11.884 -10.028 21.444 1.00 93.44 355 TYR A N 1
ATOM 3064 C CA . TYR A 1 355 ? -10.764 -10.025 20.503 1.00 93.44 355 TYR A CA 1
ATOM 3065 C C . TYR A 1 355 ? -9.814 -8.860 20.759 1.00 93.44 355 TYR A C 1
ATOM 3067 O O . TYR A 1 355 ? -8.599 -9.041 20.709 1.00 93.44 355 TYR A O 1
ATOM 3075 N N . ILE A 1 356 ? -10.365 -7.684 21.060 1.00 93.75 356 ILE A N 1
ATOM 3076 C CA . ILE A 1 356 ? -9.575 -6.493 21.365 1.00 93.75 356 ILE A CA 1
ATOM 3077 C C . ILE A 1 356 ? -8.825 -6.646 22.686 1.00 93.75 356 ILE A C 1
ATOM 3079 O O . ILE A 1 356 ? -7.643 -6.331 22.735 1.00 93.75 356 ILE A O 1
ATOM 3083 N N . GLU A 1 357 ? -9.450 -7.186 23.732 1.00 90.44 357 GLU A N 1
ATOM 3084 C CA . GLU A 1 357 ? -8.774 -7.458 25.008 1.00 90.44 357 GLU A CA 1
ATOM 3085 C C . GLU A 1 357 ? -7.592 -8.407 24.842 1.00 90.44 357 GLU A C 1
ATOM 3087 O O . GLU A 1 357 ? -6.486 -8.117 25.302 1.00 90.44 357 GLU A O 1
ATOM 3092 N N . LYS A 1 358 ? -7.808 -9.516 24.128 1.00 91.44 358 LYS A N 1
ATOM 3093 C CA . LYS A 1 358 ? -6.745 -10.478 23.828 1.00 91.44 358 LYS A CA 1
ATOM 3094 C C . LYS A 1 358 ? -5.592 -9.821 23.068 1.00 91.44 358 LYS A C 1
ATOM 3096 O O . LYS A 1 358 ? -4.428 -10.114 23.333 1.00 91.44 358 LYS A O 1
ATOM 3101 N N . GLU A 1 359 ? -5.910 -8.937 22.129 1.00 91.31 359 GLU A N 1
ATOM 3102 C CA . GLU A 1 359 ? -4.914 -8.251 21.317 1.00 91.31 359 GLU A CA 1
ATOM 3103 C C . GLU A 1 359 ? -4.140 -7.190 22.111 1.00 91.31 359 GLU A C 1
ATOM 3105 O O . GLU A 1 359 ? -2.911 -7.178 22.042 1.00 91.31 359 GLU A O 1
ATOM 3110 N N . VAL A 1 360 ? -4.811 -6.384 22.942 1.00 88.69 360 VAL A N 1
ATOM 3111 C CA . VAL A 1 360 ? -4.165 -5.441 23.876 1.00 88.69 360 VAL A CA 1
ATOM 3112 C C . VAL A 1 360 ? -3.162 -6.175 24.765 1.00 88.69 360 VAL A C 1
ATOM 3114 O O . VAL A 1 360 ? -2.012 -5.747 24.862 1.00 88.69 360 VAL A O 1
ATOM 3117 N N . LEU A 1 361 ? -3.569 -7.305 25.356 1.00 86.50 361 LEU A N 1
ATOM 3118 C CA . LEU A 1 361 ? -2.692 -8.127 26.195 1.00 86.50 361 LEU A CA 1
ATOM 3119 C C . LEU A 1 361 ? -1.477 -8.642 25.418 1.00 86.50 361 LEU A C 1
ATOM 3121 O O . LEU A 1 361 ? -0.370 -8.583 25.933 1.00 86.50 361 LEU A O 1
ATOM 3125 N N . SER A 1 362 ? -1.656 -9.082 24.169 1.00 86.81 362 SER A N 1
ATOM 3126 C CA . SER A 1 362 ? -0.543 -9.569 23.337 1.00 86.81 362 SER A CA 1
ATOM 3127 C C . SER A 1 362 ? 0.431 -8.478 22.876 1.00 86.81 362 SER A C 1
ATOM 3129 O O . SER A 1 362 ? 1.567 -8.772 22.518 1.00 86.81 362 SER A O 1
ATOM 3131 N N . LEU A 1 363 ? -0.024 -7.222 22.810 1.00 81.38 363 LEU A N 1
ATOM 3132 C CA . LEU A 1 363 ? 0.786 -6.101 22.334 1.00 81.38 363 LEU A CA 1
ATOM 3133 C C . LEU A 1 363 ? 1.493 -5.361 23.476 1.00 81.38 363 LEU A C 1
ATOM 3135 O O . LEU A 1 363 ? 2.484 -4.676 23.200 1.00 81.38 363 LEU A O 1
ATOM 3139 N N . LYS A 1 364 ? 0.987 -5.458 24.712 1.00 71.31 364 LYS A N 1
ATOM 3140 C CA . LYS A 1 364 ? 1.513 -4.756 25.897 1.00 71.31 364 LYS A CA 1
ATOM 3141 C C . LYS A 1 364 ? 2.147 -5.670 26.950 1.00 71.31 364 LYS A C 1
ATOM 3143 O O . LYS A 1 364 ? 2.980 -5.174 27.705 1.00 71.31 364 LYS A O 1
ATOM 3148 N N . GLY A 1 365 ? 1.750 -6.941 27.011 1.00 54.00 365 GLY A N 1
ATOM 3149 C CA . GLY A 1 365 ? 2.478 -7.999 27.721 1.00 54.00 365 GLY A CA 1
ATOM 3150 C C . GLY A 1 365 ? 3.620 -8.532 26.875 1.00 54.00 365 GLY A C 1
ATOM 3151 O O . GLY A 1 365 ? 4.604 -8.989 27.492 1.00 54.00 365 GLY A O 1
#

Secondary structure (DSSP, 8-state):
--HHHHHHHHHHHHHHHHHHHHIIIIIIHHHHHHHHHHHHTS-S-GGG---SSPPPHHHHHHHHHHHHHHHHHHHHHHHHHHHHHHHHHHHHHHHHT----HHHHHHHHHHHHHHHHHHHT--HHHHHHHHHHHHTTS--HHHHHHHHHHHHSSS---HHHHHHHHHHHHHHHHHHHHHHHHHHHHHHHHHHHHHTTEEE-SSTTSEEE-HHHHHHHHHTS-HHHHHHHHHHHHHHHHHHHHHHHHHHHHHHHHH-SSSSHHHHHHHHHHHHHHHHHTTSS-HHHHHHHHHHHHHHHHHHHHHHHHTTTT-EETTEEHHHHHHHHHHHHHHHHHHHHHTT-HHHHHHHIIIIIHHHHHHHHHHH-

Radius of gyration: 27.25 Å; chains: 1; bounding box: 62×33×90 Å

Sequence (365 aa):
MENIKLDILQELENRYYNLKMNYYRFVIREEDRAVIQKVIKIPESWEMYKSDKPLSDEVKYRLSDLKKKKSWEIKLESLYLFSITEIENVMISVFLQRKMDVKDLDAVVDYINTLILEKDDNLINLKYLLLTLAKRSISDFYYLLMSYSRFFKKKNFVFENDFKTIMLEFIALINLLKKRYDLIDKYIEYSNDISTLFEKSSNQLGWRINEFAVKEFLEKENPVLKIAHYRKFAKEAFIYKKELMNFYSFLKYYYNENDGKLFRLNFISESLKTKFDEGKITEEVYNSFEEIRESFRKYKIEFEKIGLKGFGNPDLQYIVLIDFIYKICKIVEFYYLRNMKYEDLQVFRNDILFYIEKEVLSLKG

Foldseek 3Di:
DLLVLVVVLVVLVVLLVVLLVCLCVPPVVVVLVVVVVVLPVLDPDCPPDDDPDDDDPVVNVVSNVVSVVSVLLVVVCVVLLVLLALLQVVLLCLLLLEDDPVVSLVVNLVSLVVVLVVLVVDHPRVLVSCVVCLLSSNDCSVVLQQLCCCQVVVDGDDCNPCSNVVSVVSNVSSVVSVVCVVLLVVLLVVCVVLVVQWDQDPDLLRIDGNLVVLVVVCVVDPNVVVLVVLLVSLLVLVVVLVSQVSSLVSVCSQLDCPSHDLVSLVVSLVVVVVCVVVVNDDPCSNVSSVSSSVSSVVSVVSSVVSPQQQGHYNSCGSVNSLNSSQSSLVSSLSVCVVVVVVVVNVVSCVSGNVVSVVVSSVVRD